Protein AF-0000000083251293 (afdb_homodimer)

Secondary structure (DSSP, 8-state):
--------HHHHHHHHHHHHHHHHHHHHHHHHHHHHHHHHHHS--S-HHHHHHHHHHHHHHHHHHHHHHHHHHHHHTEEEEEEEEETTEEEEEEEETTEEEEEEE-HHHHHHHHHHHHHHHHHTTS-------/--------HHHHHHHHHHHHHHHHHHHHHHHHHHHHHHHHHHS--S-HHHHHHHHHHHHHHHHHHHHHHHHHHHHTT-EEEEEEEETTEEEEEEEETTEEEEEEE-HHHHHHHHHHHHHHHHHTTS-------

Radius of gyration: 25.65 Å; Cα contacts (8 Å, |Δi|>4): 266; chains: 2; bounding box: 50×84×44 Å

Organism: NCBI:txid582686

Solvent-accessible surface area (backbone atoms only — not comparable to full-atom values): 14820 Å² total; per-residue (Å²): 134,80,73,67,77,63,67,52,74,67,55,46,50,50,53,49,48,52,51,50,51,49,45,54,48,38,54,53,39,47,51,52,47,57,52,30,43,53,48,54,56,68,43,96,44,92,57,38,68,54,53,40,52,53,49,48,50,52,44,51,53,45,49,50,53,41,51,53,50,51,53,52,26,60,75,69,54,40,42,80,75,46,80,44,81,55,95,72,19,41,34,39,30,32,36,44,92,88,39,81,48,75,54,72,44,36,54,69,55,50,52,55,51,40,48,53,52,50,49,47,63,55,43,76,10,45,79,78,78,64,76,76,120,134,80,74,67,78,63,67,52,75,68,54,48,50,51,54,49,48,52,50,50,50,50,45,54,48,39,54,51,39,48,51,50,46,56,51,31,42,53,48,53,56,67,42,94,42,90,55,38,69,55,54,39,51,53,50,49,50,52,43,50,53,44,50,51,52,40,50,52,49,51,51,52,26,59,76,68,54,41,43,81,75,45,80,44,81,54,96,73,20,43,33,39,32,32,36,44,93,89,40,80,47,73,53,70,44,36,55,69,54,51,50,54,51,39,48,53,53,51,48,47,64,56,43,78,9,45,77,76,77,65,77,75,120

pLDDT: mean 87.82, std 19.05, range [19.36, 98.62]

Nearest PDB structures (foldseek):
  6kgq-assembly1_A  TM=8.079E-01  e=7.107E+00  Homo sapiens
  7uzk-assembly1_H  TM=2.468E-01  e=6.179E-01  Rattus norvegicus
  6kgq-assembly1_A  TM=8.078E-01  e=6.658E+00  Homo sapiens
  7uzk-assembly1_H  TM=2.465E-01  e=5.893E-01  Rattus norvegicus

Sequence (266 aa):
MTRETGKGPAVQIGRELELVKRYVLLGVTVRILNHDIRVVGAAPAKLPRLYESMLRGLQDRTLLELAALRKDFREHGIRIVEELQGTGGMTARYISRGYEHSFTLGWGYVRAESERLLKCYATSHNVQSFVKIMTRETGKGPAVQIGRELELVKRYVLLGVTVRILNHDIRVVGAAPAKLPRLYESMLRGLQDRTLLELAALRKDFREHGIRIVEELQGTGGMTARYISRGYEHSFTLGWGYVRAESERLLKCYATSHNVQSFVKI

Structure (mmCIF, N/CA/C/O backbone):
data_AF-0000000083251293-model_v1
#
loop_
_entity.id
_entity.type
_entity.pdbx_description
1 polymer 'Uncharacterized protein'
#
loop_
_atom_site.group_PDB
_atom_site.id
_atom_site.type_symbol
_atom_site.label_atom_id
_atom_site.label_alt_id
_atom_site.label_comp_id
_atom_site.label_asym_id
_atom_site.label_entity_id
_atom_site.label_seq_id
_atom_site.pdbx_PDB_ins_code
_atom_site.Cartn_x
_atom_site.Cartn_y
_atom_site.Cartn_z
_atom_site.occupancy
_atom_site.B_iso_or_equiv
_atom_site.auth_seq_id
_atom_site.auth_comp_id
_atom_site.auth_asym_id
_atom_site.auth_atom_id
_atom_site.pdbx_PDB_model_num
ATOM 1 N N . MET A 1 1 ? 33.906 -40.125 -15.344 1 38.41 1 MET A N 1
ATOM 2 C CA . MET A 1 1 ? 32.438 -40 -15.258 1 38.41 1 MET A CA 1
ATOM 3 C C . MET A 1 1 ? 32.062 -38.875 -14.297 1 38.41 1 MET A C 1
ATOM 5 O O . MET A 1 1 ? 32.125 -39.062 -13.078 1 38.41 1 MET A O 1
ATOM 9 N N . THR A 1 2 ? 32.438 -37.719 -14.492 1 41.88 2 THR A N 1
ATOM 10 C CA . THR A 1 2 ? 32.281 -36.438 -13.781 1 41.88 2 THR A CA 1
ATOM 11 C C . THR A 1 2 ? 30.797 -36.188 -13.508 1 41.88 2 THR A C 1
ATOM 13 O O . THR A 1 2 ? 29.969 -36.219 -14.422 1 41.88 2 THR A O 1
ATOM 16 N N . ARG A 1 3 ? 30.297 -36.781 -12.438 1 44.97 3 ARG A N 1
ATOM 17 C CA . ARG A 1 3 ? 28.938 -36.594 -11.922 1 44.97 3 ARG A CA 1
ATOM 18 C C . ARG A 1 3 ? 28.531 -35.125 -11.961 1 44.97 3 ARG A C 1
ATOM 20 O O . ARG A 1 3 ? 29.125 -34.312 -11.25 1 44.97 3 ARG A O 1
ATOM 27 N N . GLU A 1 4 ? 28.391 -34.562 -13.094 1 49.41 4 GLU A N 1
ATOM 28 C CA . GLU A 1 4 ? 27.812 -33.219 -13.125 1 49.41 4 GLU A CA 1
ATOM 29 C C . GLU A 1 4 ? 26.797 -33.031 -12.008 1 49.41 4 GLU A C 1
ATOM 31 O O . GLU A 1 4 ? 26 -33.938 -11.719 1 49.41 4 GLU A O 1
ATOM 36 N N . THR A 1 5 ? 27.141 -32.625 -10.891 1 51.03 5 THR A N 1
ATOM 37 C CA . THR A 1 5 ? 26.375 -32.25 -9.711 1 51.03 5 THR A CA 1
ATOM 38 C C . THR A 1 5 ? 24.984 -31.75 -10.102 1 51.03 5 THR A C 1
ATOM 40 O O . THR A 1 5 ? 24.328 -31.047 -9.336 1 51.03 5 THR A O 1
ATOM 43 N N . GLY A 1 6 ? 24.672 -31.812 -11.391 1 47.94 6 GLY A N 1
ATOM 44 C CA . GLY A 1 6 ? 23.281 -31.484 -11.68 1 47.94 6 GLY A CA 1
ATOM 45 C C . GLY A 1 6 ? 22.297 -32.219 -10.805 1 47.94 6 GLY A C 1
ATOM 46 O O . GLY A 1 6 ? 22.594 -33.312 -10.312 1 47.94 6 GLY A O 1
ATOM 47 N N . LYS A 1 7 ? 21.562 -31.453 -10.039 1 58.59 7 LYS A N 1
ATOM 48 C CA . LYS A 1 7 ? 20.656 -32.094 -9.109 1 58.59 7 LYS A CA 1
ATOM 49 C C . LYS A 1 7 ? 19.969 -33.312 -9.758 1 58.59 7 LYS A C 1
ATOM 51 O O . LYS A 1 7 ? 19.6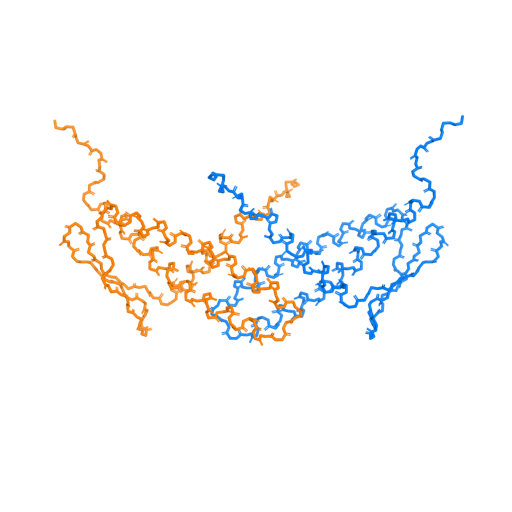25 -33.25 -10.938 1 58.59 7 LYS A O 1
ATOM 56 N N . GLY A 1 8 ? 20.141 -34.312 -9.352 1 58.09 8 GLY A N 1
ATOM 57 C CA . GLY A 1 8 ? 19.516 -35.562 -9.812 1 58.09 8 GLY A CA 1
ATOM 58 C C . GLY A 1 8 ? 18.078 -35.375 -10.242 1 58.09 8 GLY A C 1
ATOM 59 O O . GLY A 1 8 ? 17.469 -34.344 -9.953 1 58.09 8 GLY A O 1
ATOM 60 N N . PRO A 1 9 ? 17.562 -36.188 -11.156 1 62.88 9 PRO A N 1
ATOM 61 C CA . PRO A 1 9 ? 16.234 -36.094 -11.742 1 62.88 9 PRO A CA 1
ATOM 62 C C . PRO A 1 9 ? 15.148 -35.781 -10.711 1 62.88 9 PRO A C 1
ATOM 64 O O . PRO A 1 9 ? 14.227 -35.031 -10.984 1 62.88 9 PRO A O 1
ATOM 67 N N . ALA A 1 10 ? 15.203 -36.375 -9.508 1 68 10 ALA A N 1
ATOM 68 C CA . ALA A 1 10 ? 14.188 -36.188 -8.469 1 68 10 ALA A CA 1
ATOM 69 C C . ALA A 1 10 ? 14.219 -34.75 -7.926 1 68 10 ALA A C 1
ATOM 71 O O . ALA A 1 10 ? 13.172 -34.156 -7.656 1 68 10 ALA A O 1
ATOM 72 N N . VAL A 1 11 ? 15.344 -34.188 -7.684 1 67.19 11 VAL A N 1
ATOM 73 C CA . VAL A 1 11 ? 15.5 -32.844 -7.176 1 67.19 11 VAL A CA 1
ATOM 74 C C . VAL A 1 11 ? 15.031 -31.828 -8.227 1 67.19 11 VAL A C 1
ATOM 76 O O . VAL A 1 11 ? 14.375 -30.844 -7.902 1 67.19 11 VAL A O 1
ATOM 79 N N . GLN A 1 12 ? 15.32 -32.156 -9.375 1 70 12 GLN A N 1
ATOM 80 C CA . GLN A 1 12 ? 14.898 -31.297 -10.477 1 70 12 GLN A CA 1
ATOM 81 C C . GLN A 1 12 ? 13.375 -31.266 -10.594 1 70 12 GLN A C 1
ATOM 83 O O . GLN A 1 12 ? 12.789 -30.203 -10.805 1 70 12 GLN A O 1
ATOM 88 N N . ILE A 1 13 ? 12.758 -32.375 -10.32 1 71.06 13 ILE A N 1
ATOM 89 C CA . ILE A 1 13 ? 11.297 -32.469 -10.359 1 71.06 13 ILE A CA 1
ATOM 90 C C . ILE A 1 13 ? 10.695 -31.625 -9.234 1 71.06 13 ILE A C 1
ATOM 92 O O . ILE A 1 13 ? 9.711 -30.906 -9.445 1 71.06 13 ILE A O 1
ATOM 96 N N . GLY A 1 14 ? 11.445 -31.656 -8.094 1 82.06 14 GLY A N 1
ATOM 97 C CA . GLY A 1 14 ? 10.961 -30.891 -6.957 1 82.06 14 GLY A CA 1
ATOM 98 C C . GLY A 1 14 ? 11.031 -29.391 -7.172 1 82.06 14 GLY A C 1
ATOM 99 O O . GLY A 1 14 ? 10.086 -28.672 -6.848 1 82.06 14 GLY A O 1
ATOM 100 N N . ARG A 1 15 ? 12.164 -28.953 -7.75 1 87.19 15 ARG A N 1
ATOM 101 C CA . ARG A 1 15 ? 12.336 -27.531 -8.031 1 87.19 15 ARG A CA 1
ATOM 102 C C . ARG A 1 15 ? 11.328 -27.047 -9.062 1 87.19 15 ARG A C 1
ATOM 104 O O . ARG A 1 15 ? 10.75 -25.969 -8.922 1 87.19 15 ARG A O 1
ATOM 111 N N . GLU A 1 16 ? 11.102 -27.922 -10.039 1 92.06 16 GLU A N 1
ATOM 112 C CA . GLU A 1 16 ? 10.133 -27.578 -11.078 1 92.06 16 GLU A CA 1
ATOM 113 C C . GLU A 1 16 ? 8.727 -27.469 -10.5 1 92.06 16 GLU A C 1
ATOM 115 O O . GLU A 1 16 ? 7.984 -26.547 -10.844 1 92.06 16 GLU A O 1
ATOM 120 N N . LEU A 1 17 ? 8.445 -28.391 -9.625 1 94.12 17 LEU A N 1
ATOM 121 C CA . LEU A 1 17 ? 7.129 -28.375 -8.984 1 94.12 17 LEU A CA 1
ATOM 122 C C . LEU A 1 17 ? 6.938 -27.078 -8.203 1 94.12 17 LEU A C 1
ATOM 124 O O . LEU A 1 17 ? 5.871 -26.453 -8.273 1 94.12 17 LEU A O 1
ATOM 128 N N . GLU A 1 18 ? 7.977 -26.703 -7.512 1 95.88 18 GLU A N 1
ATOM 129 C CA . GLU A 1 18 ? 7.887 -25.469 -6.719 1 95.88 18 GLU A CA 1
ATOM 130 C C . GLU A 1 18 ? 7.707 -24.25 -7.613 1 95.88 18 GLU A C 1
ATOM 132 O O . GLU A 1 18 ? 6.953 -23.328 -7.277 1 95.88 18 GLU A O 1
ATOM 137 N N . LEU A 1 19 ? 8.352 -24.281 -8.711 1 96.5 19 LEU A N 1
ATOM 138 C CA . LEU A 1 19 ? 8.234 -23.156 -9.648 1 96.5 19 LEU A CA 1
ATOM 139 C C . LEU A 1 19 ? 6.848 -23.125 -10.273 1 96.5 19 LEU A C 1
ATOM 141 O O . LEU A 1 19 ? 6.281 -22.031 -10.453 1 96.5 19 LEU A O 1
ATOM 145 N N . VAL A 1 20 ? 6.332 -24.234 -10.586 1 97.31 20 VAL A N 1
ATOM 146 C CA . VAL A 1 20 ? 5 -24.297 -11.18 1 97.31 20 VAL A CA 1
ATOM 147 C C . VAL A 1 20 ? 3.953 -23.875 -10.156 1 97.31 20 VAL A C 1
ATOM 149 O O . VAL A 1 20 ? 3.018 -23.141 -10.484 1 97.31 20 VAL A O 1
ATOM 152 N N . LYS A 1 21 ? 4.125 -24.328 -8.922 1 97.44 21 LYS A N 1
ATOM 153 C CA . LYS A 1 21 ? 3.232 -23.891 -7.852 1 97.44 21 LYS A CA 1
ATOM 154 C C . LYS A 1 21 ? 3.246 -22.375 -7.707 1 97.44 21 LYS A C 1
ATOM 156 O O . LYS A 1 21 ? 2.193 -21.75 -7.562 1 97.44 21 LYS A O 1
ATOM 161 N N . ARG A 1 22 ? 4.398 -21.828 -7.801 1 97.88 22 ARG A N 1
ATOM 162 C CA . ARG A 1 22 ? 4.543 -20.375 -7.695 1 97.88 22 ARG A CA 1
ATOM 163 C C . ARG A 1 22 ? 3.838 -19.672 -8.852 1 97.88 22 ARG A C 1
ATOM 165 O O . ARG A 1 22 ? 3.148 -18.672 -8.648 1 97.88 22 ARG A O 1
ATOM 172 N N . TYR A 1 23 ? 3.98 -20.234 -9.984 1 98.31 23 TYR A N 1
ATOM 173 C CA . TYR A 1 23 ? 3.338 -19.672 -11.172 1 98.31 23 TYR A CA 1
ATOM 174 C C . TYR A 1 23 ? 1.82 -19.672 -11.01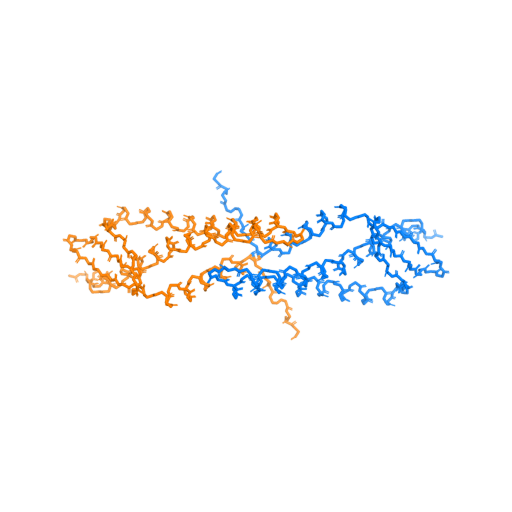6 1 98.31 23 TYR A C 1
ATOM 176 O O . TYR A 1 23 ? 1.164 -18.656 -11.258 1 98.31 23 TYR A O 1
ATOM 184 N N . VAL A 1 24 ? 1.294 -20.781 -10.633 1 98.19 24 VAL A N 1
ATOM 185 C CA . VAL A 1 24 ? -0.149 -20.922 -10.461 1 98.19 24 VAL A CA 1
ATOM 186 C C . VAL A 1 24 ? -0.635 -19.969 -9.367 1 98.19 24 VAL A C 1
ATOM 188 O O . VAL A 1 24 ? -1.663 -19.312 -9.523 1 98.19 24 VAL A O 1
ATOM 191 N N . LEU A 1 25 ? 0.127 -19.891 -8.32 1 98.56 25 LEU A N 1
ATOM 192 C CA . LEU A 1 25 ? -0.199 -18.984 -7.223 1 98.56 25 LEU A CA 1
ATOM 193 C C . LEU A 1 25 ? -0.245 -17.547 -7.699 1 98.56 25 LEU A C 1
ATOM 195 O O . LEU A 1 25 ? -1.174 -16.797 -7.363 1 98.56 25 LEU A O 1
ATOM 199 N N . LEU A 1 26 ? 0.679 -17.141 -8.453 1 98.56 26 LEU A N 1
ATOM 200 C CA . LEU A 1 26 ? 0.733 -15.781 -8.992 1 98.56 26 LEU A CA 1
ATOM 201 C C . LEU A 1 26 ? -0.488 -15.492 -9.859 1 98.56 26 LEU A C 1
ATOM 203 O O . LEU A 1 26 ? -1.08 -14.414 -9.766 1 98.56 26 LEU A O 1
ATOM 207 N N . GLY A 1 27 ? -0.839 -16.484 -10.656 1 98.19 27 GLY A N 1
ATOM 208 C CA . GLY A 1 27 ? -2.012 -16.312 -11.5 1 98.19 27 GLY A CA 1
ATOM 209 C C . GLY A 1 27 ? -3.291 -16.109 -10.703 1 98.19 27 GLY A C 1
ATOM 210 O O . GLY A 1 27 ? -4.07 -15.203 -11.008 1 98.19 27 GLY A O 1
ATOM 211 N N . VAL A 1 28 ? -3.451 -16.922 -9.719 1 98.19 28 VAL A N 1
ATOM 212 C CA . VAL A 1 28 ? -4.637 -16.781 -8.875 1 98.19 28 VAL A CA 1
ATOM 213 C C . VAL A 1 28 ? -4.586 -15.469 -8.109 1 98.19 28 VAL A C 1
ATOM 215 O O . VAL A 1 28 ? -5.617 -14.82 -7.898 1 98.19 28 VAL A O 1
ATOM 218 N N . THR A 1 29 ? -3.467 -15.039 -7.688 1 98.5 29 THR A N 1
ATOM 219 C CA . THR A 1 29 ? -3.275 -13.781 -6.973 1 98.5 29 THR A CA 1
ATOM 220 C C . THR A 1 29 ? -3.678 -12.594 -7.844 1 98.5 29 THR A C 1
ATOM 222 O O . THR A 1 29 ? -4.297 -11.641 -7.363 1 98.5 29 THR A O 1
ATOM 225 N N . VAL A 1 30 ? -3.352 -12.656 -9.109 1 98.31 30 VAL A N 1
ATOM 226 C CA . VAL A 1 30 ? -3.773 -11.617 -10.039 1 98.31 30 VAL A CA 1
ATOM 227 C C . VAL A 1 30 ? -5.297 -11.531 -10.07 1 98.31 30 VAL A C 1
ATOM 229 O O . VAL A 1 30 ? -5.871 -10.438 -10.055 1 98.31 30 VAL A O 1
ATOM 232 N N . ARG A 1 31 ? -5.891 -12.68 -10.039 1 97.69 31 ARG A N 1
ATOM 233 C CA . ARG A 1 31 ? -7.352 -12.711 -10.039 1 97.69 31 ARG A CA 1
ATOM 234 C C . ARG A 1 31 ? -7.918 -12.141 -8.742 1 97.69 31 ARG A C 1
ATOM 236 O O . ARG A 1 31 ? -8.914 -11.414 -8.766 1 97.69 31 ARG A O 1
ATOM 243 N N . ILE A 1 32 ? -7.312 -12.461 -7.684 1 98.19 32 ILE A N 1
ATOM 244 C CA . ILE A 1 32 ? -7.707 -11.93 -6.387 1 98.19 32 ILE A CA 1
ATOM 245 C C . ILE A 1 32 ? -7.598 -10.406 -6.402 1 98.19 32 ILE A C 1
ATOM 247 O O . ILE A 1 32 ? -8.531 -9.711 -6 1 98.19 32 ILE A O 1
ATOM 251 N N . LEU A 1 33 ? -6.531 -9.883 -6.902 1 98.44 33 LEU A N 1
ATOM 252 C CA . LEU A 1 33 ? -6.293 -8.445 -6.961 1 98.44 33 LEU A CA 1
ATOM 253 C C . LEU A 1 33 ? -7.297 -7.766 -7.883 1 98.44 33 LEU A C 1
ATOM 255 O O . LEU A 1 33 ? -7.801 -6.68 -7.574 1 98.44 33 LEU A O 1
ATOM 259 N N . ASN A 1 34 ? -7.602 -8.422 -8.984 1 98 34 ASN A N 1
ATOM 260 C CA . ASN A 1 34 ? -8.609 -7.887 -9.898 1 98 34 ASN A CA 1
ATOM 261 C C . ASN A 1 34 ? -9.961 -7.73 -9.203 1 98 34 ASN A C 1
ATOM 263 O O . ASN A 1 34 ? -10.617 -6.699 -9.344 1 98 34 ASN A O 1
ATOM 267 N N . HIS A 1 35 ? -10.281 -8.719 -8.5 1 97.94 35 HIS A N 1
ATOM 268 C CA . HIS A 1 35 ? -11.523 -8.672 -7.73 1 97.94 35 HIS A CA 1
ATOM 269 C C . HIS A 1 35 ? -11.469 -7.574 -6.676 1 97.94 35 HIS A C 1
ATOM 271 O O . HIS A 1 35 ? -12.391 -6.758 -6.574 1 97.94 35 HIS A O 1
ATOM 277 N N . ASP A 1 36 ? -10.461 -7.516 -5.883 1 97.81 36 ASP A N 1
ATOM 278 C CA . ASP A 1 36 ? -10.359 -6.621 -4.734 1 97.81 36 ASP A CA 1
ATOM 279 C C . ASP A 1 36 ? -10.227 -5.168 -5.18 1 97.81 36 ASP A C 1
ATOM 281 O O . ASP A 1 36 ? -10.703 -4.258 -4.5 1 97.81 36 ASP A O 1
ATOM 285 N N . ILE A 1 37 ? -9.578 -4.895 -6.32 1 97.62 37 ILE A N 1
ATOM 286 C CA . ILE A 1 37 ? -9.477 -3.551 -6.875 1 97.62 37 ILE A CA 1
ATOM 287 C C . ILE A 1 37 ? -10.875 -2.994 -7.141 1 97.62 37 ILE A C 1
ATOM 289 O O . ILE A 1 37 ? -11.156 -1.84 -6.812 1 97.62 37 ILE A O 1
ATOM 293 N N . ARG A 1 38 ? -11.727 -3.83 -7.641 1 96.94 38 ARG A N 1
ATOM 294 C CA . ARG A 1 38 ? -13.102 -3.418 -7.898 1 96.94 38 ARG A CA 1
ATOM 295 C C . ARG A 1 38 ? -13.852 -3.148 -6.594 1 96.94 38 ARG A C 1
ATOM 297 O O . ARG A 1 38 ? -14.539 -2.137 -6.469 1 96.94 38 ARG A O 1
ATOM 304 N N . VAL A 1 39 ? -13.68 -4.02 -5.68 1 96.75 39 VAL A N 1
ATOM 305 C CA . VAL A 1 39 ? -14.375 -3.945 -4.402 1 96.75 39 VAL A CA 1
ATOM 306 C C . VAL A 1 39 ? -13.93 -2.695 -3.643 1 96.75 39 VAL A C 1
ATOM 308 O O . VAL A 1 39 ? -14.766 -1.938 -3.143 1 96.75 39 VAL A O 1
ATOM 311 N N . VAL A 1 40 ? -12.633 -2.455 -3.562 1 94.31 40 VAL A N 1
ATOM 312 C CA . VAL A 1 40 ? -12.078 -1.303 -2.855 1 94.31 40 VAL A CA 1
ATOM 313 C C . VAL A 1 40 ? -12.461 -0.017 -3.586 1 94.31 40 VAL A C 1
ATOM 315 O O . VAL A 1 40 ? -12.766 0.997 -2.953 1 94.31 40 VAL A O 1
ATOM 318 N N . GLY A 1 41 ? -12.398 -0.099 -4.914 1 93.38 41 GLY A N 1
ATOM 319 C CA . GLY A 1 41 ? -12.789 1.042 -5.727 1 93.38 41 GLY A CA 1
ATOM 320 C C . GLY A 1 41 ? -14.242 1.442 -5.539 1 93.38 41 GLY A C 1
ATOM 321 O O . GLY A 1 41 ? -14.602 2.6 -5.758 1 93.38 41 GLY A O 1
ATOM 322 N N . ALA A 1 42 ? -15.031 0.521 -5.105 1 94.31 42 ALA A N 1
ATOM 323 C CA . ALA A 1 42 ? -16.469 0.753 -4.953 1 94.31 42 ALA A CA 1
ATOM 324 C C . ALA A 1 42 ? -16.812 1.158 -3.521 1 94.31 42 ALA A C 1
ATOM 326 O O . ALA A 1 42 ? -17.938 1.553 -3.234 1 94.31 42 ALA A O 1
ATOM 327 N N . ALA A 1 43 ? -15.906 0.994 -2.602 1 93.38 43 ALA A N 1
ATOM 328 C CA . ALA A 1 43 ? -16.125 1.342 -1.201 1 93.38 43 ALA A CA 1
ATOM 329 C C . ALA A 1 43 ? -16.156 2.855 -1.01 1 93.38 43 ALA A C 1
ATOM 331 O O . ALA A 1 43 ? -15.531 3.598 -1.768 1 93.38 43 ALA A O 1
ATOM 332 N N . PRO A 1 44 ? -16.984 3.357 -0.075 1 96.5 44 PRO A N 1
ATOM 333 C CA . PRO A 1 44 ? -17.062 4.797 0.185 1 96.5 44 PRO A CA 1
ATOM 334 C C . PRO A 1 44 ? -15.844 5.32 0.947 1 96.5 44 PRO A C 1
ATOM 336 O O . PRO A 1 44 ? -15.992 5.949 1.998 1 96.5 44 PRO A O 1
ATOM 339 N N . ALA A 1 45 ? -14.641 5.102 0.409 1 96.81 45 ALA A N 1
ATOM 340 C CA . ALA A 1 45 ? -13.391 5.574 0.997 1 96.81 45 ALA A CA 1
ATOM 341 C C . ALA A 1 45 ? -13.133 7.035 0.637 1 96.81 45 ALA A C 1
ATOM 343 O O . ALA A 1 45 ? -13.617 7.523 -0.388 1 96.81 45 ALA A O 1
ATOM 344 N N . LYS A 1 46 ? -12.375 7.723 1.429 1 96.62 46 LYS A N 1
ATOM 345 C CA . LYS A 1 46 ? -12.062 9.133 1.21 1 96.62 46 LYS A CA 1
ATOM 346 C C . LYS A 1 46 ? -10.969 9.297 0.16 1 96.62 46 LYS A C 1
ATOM 348 O O . LYS A 1 46 ? -10.914 10.312 -0.535 1 96.62 46 LYS A O 1
ATOM 353 N N . LEU A 1 47 ? -10.156 8.281 0.078 1 96.88 47 LEU A N 1
ATOM 354 C CA . LEU A 1 47 ? -9.07 8.352 -0.895 1 96.88 47 LEU A CA 1
ATOM 355 C C . LEU A 1 47 ? -9.07 7.117 -1.795 1 96.88 47 LEU A C 1
ATOM 357 O O . LEU A 1 47 ? -8.086 6.375 -1.839 1 96.88 47 LEU A O 1
ATOM 361 N N . PRO A 1 48 ? -10.062 6.918 -2.615 1 95.5 48 PRO A N 1
ATOM 362 C CA . PRO A 1 48 ? -10.172 5.707 -3.432 1 95.5 48 PRO A CA 1
ATOM 363 C C . PRO A 1 48 ? -9.062 5.594 -4.477 1 95.5 48 PRO A C 1
ATOM 365 O O . PRO A 1 48 ? -8.586 4.488 -4.758 1 95.5 48 PRO A O 1
ATOM 368 N N . ARG A 1 49 ? -8.695 6.73 -5.043 1 94.44 49 ARG A N 1
ATOM 369 C CA . ARG A 1 49 ? -7.66 6.703 -6.07 1 94.44 49 ARG A CA 1
ATOM 370 C C . ARG A 1 49 ? -6.332 6.215 -5.5 1 94.44 49 ARG A C 1
ATOM 372 O O . ARG A 1 49 ? -5.574 5.523 -6.184 1 94.44 49 ARG A O 1
ATOM 379 N N . LEU A 1 50 ? -6.027 6.562 -4.324 1 96.19 50 LEU A N 1
ATOM 380 C CA . LEU A 1 50 ? -4.805 6.109 -3.672 1 96.19 50 LEU A CA 1
ATOM 381 C C . LEU A 1 50 ? -4.789 4.59 -3.537 1 96.19 50 LEU A C 1
ATOM 383 O O . LEU A 1 50 ? -3.828 3.938 -3.949 1 96.19 50 LEU A O 1
ATOM 387 N N . TYR A 1 51 ? -5.875 4.07 -3.051 1 95.88 51 TYR A N 1
ATOM 388 C CA . TYR A 1 51 ? -5.941 2.637 -2.775 1 95.88 51 TYR A CA 1
ATOM 389 C C . TYR A 1 51 ? -5.922 1.833 -4.07 1 95.88 51 TYR A C 1
ATOM 391 O O . TYR A 1 51 ? -5.25 0.802 -4.156 1 95.88 51 TYR A O 1
ATOM 399 N N . GLU A 1 52 ? -6.648 2.342 -4.977 1 95.56 52 GLU A N 1
ATOM 400 C CA . GLU A 1 52 ? -6.613 1.687 -6.281 1 95.56 52 GLU A CA 1
ATOM 401 C C . GLU A 1 52 ? -5.195 1.662 -6.848 1 95.56 52 GLU A C 1
ATOM 403 O O . GLU A 1 52 ? -4.738 0.631 -7.344 1 95.56 52 GLU A O 1
ATOM 408 N N . SER A 1 53 ? -4.57 2.785 -6.812 1 94.44 53 SER A N 1
ATOM 409 C CA . SER A 1 53 ? -3.211 2.891 -7.332 1 94.44 53 SER A CA 1
ATOM 410 C C . SER A 1 53 ? -2.27 1.928 -6.617 1 94.44 53 SER A C 1
ATOM 412 O O . SER A 1 53 ? -1.438 1.275 -7.254 1 94.44 53 SER A O 1
ATOM 414 N N . MET A 1 54 ? -2.398 1.812 -5.32 1 94.38 54 MET A N 1
ATOM 415 C CA . MET A 1 54 ? -1.565 0.903 -4.539 1 94.38 54 MET A CA 1
ATOM 416 C C . MET A 1 54 ? -1.799 -0.545 -4.957 1 94.38 54 MET A C 1
ATOM 418 O O . MET A 1 54 ? -0.845 -1.3 -5.152 1 94.38 54 MET A O 1
ATOM 422 N N . LEU A 1 55 ? -3.014 -0.939 -5.121 1 96.69 55 LEU A N 1
ATOM 423 C CA . LEU A 1 55 ? -3.352 -2.307 -5.504 1 96.69 55 LEU A CA 1
ATOM 424 C C . LEU A 1 55 ? -2.914 -2.596 -6.934 1 96.69 55 LEU A C 1
ATOM 426 O O . LEU A 1 55 ? -2.473 -3.707 -7.238 1 96.69 55 LEU A O 1
ATOM 430 N N . ARG A 1 56 ? -3.004 -1.576 -7.781 1 96.44 56 ARG A N 1
ATOM 431 C CA . ARG A 1 56 ? -2.527 -1.733 -9.156 1 96.44 56 ARG A CA 1
ATOM 432 C C . ARG A 1 56 ? -1.013 -1.914 -9.188 1 96.44 56 ARG A C 1
ATOM 434 O O . ARG A 1 56 ? -0.491 -2.66 -10.023 1 96.44 56 ARG A O 1
ATOM 441 N N . GLY A 1 57 ? -0.367 -1.254 -8.289 1 95 57 GLY A N 1
ATOM 442 C CA . GLY A 1 57 ? 1.062 -1.486 -8.156 1 95 57 GLY A CA 1
ATOM 443 C C . GLY A 1 57 ? 1.402 -2.918 -7.793 1 95 57 GLY A C 1
ATOM 444 O O . GLY A 1 57 ? 2.307 -3.518 -8.383 1 95 57 GLY A O 1
ATOM 445 N N . LEU A 1 58 ? 0.701 -3.439 -6.867 1 96.94 58 LEU A N 1
ATOM 446 C CA . LEU A 1 58 ? 0.879 -4.836 -6.48 1 96.94 58 LEU A CA 1
ATOM 447 C C . LEU A 1 58 ? 0.562 -5.77 -7.641 1 96.94 58 LEU A C 1
ATOM 449 O O . LEU A 1 58 ? 1.266 -6.758 -7.859 1 96.94 58 LEU A O 1
ATOM 453 N N . GLN A 1 59 ? -0.475 -5.406 -8.305 1 97.94 59 GLN A N 1
ATOM 454 C CA . GLN A 1 59 ? -0.875 -6.195 -9.469 1 97.94 59 GLN A CA 1
ATOM 455 C C . GLN A 1 59 ? 0.222 -6.211 -10.531 1 97.94 59 GLN A C 1
ATOM 457 O O . GLN A 1 59 ? 0.55 -7.266 -11.078 1 97.94 59 GLN A O 1
ATOM 462 N N . ASP A 1 60 ? 0.778 -5.027 -10.797 1 97.25 60 ASP A N 1
ATOM 463 C CA . ASP A 1 60 ? 1.849 -4.91 -11.781 1 97.25 60 ASP A CA 1
ATOM 464 C C . ASP A 1 60 ? 3.043 -5.781 -11.398 1 97.25 60 ASP A C 1
ATOM 466 O O . ASP A 1 60 ? 3.59 -6.492 -12.242 1 97.25 60 ASP A O 1
ATOM 470 N N . ARG A 1 61 ? 3.41 -5.73 -10.18 1 96.5 61 ARG A N 1
ATOM 471 C CA . ARG A 1 61 ? 4.535 -6.539 -9.719 1 96.5 61 ARG A CA 1
ATOM 472 C C . ARG A 1 61 ? 4.234 -8.023 -9.852 1 96.5 61 ARG A C 1
ATOM 474 O O . ARG A 1 61 ? 5.094 -8.805 -10.266 1 96.5 61 ARG A O 1
ATOM 481 N N . THR A 1 62 ? 3.094 -8.383 -9.5 1 98.31 62 THR A N 1
ATOM 482 C CA . THR A 1 62 ? 2.676 -9.781 -9.602 1 98.31 62 THR A CA 1
ATOM 483 C C . THR A 1 62 ? 2.723 -10.25 -11.055 1 98.31 62 THR A C 1
ATOM 485 O O . THR A 1 62 ? 3.223 -11.336 -11.344 1 98.31 62 THR A O 1
ATOM 488 N N . LEU A 1 63 ? 2.275 -9.375 -11.945 1 98.44 63 LEU A N 1
ATOM 489 C CA . LEU A 1 63 ? 2.236 -9.695 -13.367 1 98.44 63 LEU A CA 1
ATOM 490 C C . LEU A 1 63 ? 3.646 -9.812 -13.938 1 98.44 63 LEU A C 1
ATOM 492 O O . LEU A 1 63 ? 3.906 -10.664 -14.797 1 98.44 63 LEU A O 1
ATOM 496 N N . LEU A 1 64 ? 4.504 -8.969 -13.461 1 97.94 64 LEU A N 1
ATOM 497 C CA . LEU A 1 64 ? 5.891 -9.016 -13.914 1 97.94 64 LEU A CA 1
ATOM 498 C C . LEU A 1 64 ? 6.539 -10.344 -13.523 1 97.94 64 LEU A C 1
ATOM 500 O O . LEU A 1 64 ? 7.215 -10.969 -14.344 1 97.94 64 LEU A O 1
ATOM 504 N N . GLU A 1 65 ? 6.316 -10.727 -12.312 1 97.75 65 GLU A N 1
ATOM 505 C CA . GLU A 1 65 ? 6.879 -12 -11.867 1 97.75 65 GLU A CA 1
ATOM 506 C C . GLU A 1 65 ? 6.258 -13.172 -12.625 1 97.75 65 GLU A C 1
ATOM 508 O O . GLU A 1 65 ? 6.953 -14.125 -12.969 1 97.75 65 GLU A O 1
ATOM 513 N N . LEU A 1 66 ? 4.988 -13.094 -12.867 1 97.94 66 LEU A N 1
ATOM 514 C CA . LEU A 1 66 ? 4.289 -14.117 -13.633 1 97.94 66 LEU A CA 1
ATOM 515 C C . LEU A 1 66 ? 4.871 -14.234 -15.039 1 97.94 66 LEU A C 1
ATOM 517 O O . LEU A 1 66 ? 5.129 -15.344 -15.516 1 97.94 66 LEU A O 1
ATOM 521 N N . ALA A 1 67 ? 5.152 -13.133 -15.648 1 98 67 ALA A N 1
ATOM 522 C CA . ALA A 1 67 ? 5.715 -13.094 -17 1 98 67 ALA A CA 1
ATOM 523 C C . ALA A 1 67 ? 7.117 -13.695 -17.031 1 98 67 ALA A C 1
ATOM 525 O O . ALA A 1 67 ? 7.469 -14.438 -17.953 1 98 67 ALA A O 1
ATOM 526 N N . ALA A 1 68 ? 7.867 -13.359 -16 1 98.06 68 ALA A N 1
ATOM 527 C CA . ALA A 1 68 ? 9.227 -13.883 -15.914 1 98.06 68 ALA A CA 1
ATOM 528 C C . ALA A 1 68 ? 9.219 -15.406 -15.781 1 98.06 68 ALA A C 1
ATOM 530 O O . ALA A 1 68 ? 10.016 -16.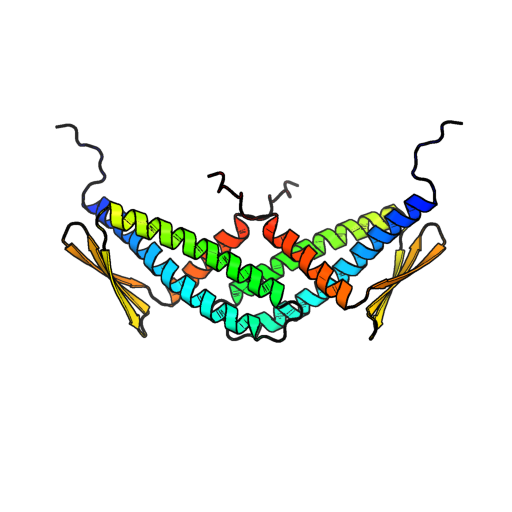094 -16.438 1 98.06 68 ALA A O 1
ATOM 531 N N . LEU A 1 69 ? 8.32 -15.898 -15 1 97.88 69 LEU A N 1
ATOM 532 C CA . LEU A 1 69 ? 8.219 -17.344 -14.812 1 97.88 69 LEU A CA 1
ATOM 533 C C . LEU A 1 69 ? 7.719 -18.031 -16.078 1 97.88 69 LEU A C 1
ATOM 535 O O . LEU A 1 69 ? 8.188 -19.109 -16.438 1 97.88 69 LEU A O 1
ATOM 539 N N . ARG A 1 70 ? 6.824 -17.406 -16.766 1 97 70 ARG A N 1
ATOM 540 C CA . ARG A 1 70 ? 6.328 -17.938 -18.031 1 97 70 ARG A CA 1
ATOM 541 C C . ARG A 1 70 ? 7.449 -18.047 -19.062 1 97 70 ARG A C 1
ATOM 543 O O . ARG A 1 70 ? 7.551 -19.062 -19.766 1 97 70 ARG A O 1
ATOM 550 N N . LYS A 1 71 ? 8.227 -17.047 -19.125 1 97.69 71 LYS A N 1
ATOM 551 C CA . LYS A 1 71 ? 9.375 -17.062 -20.016 1 97.69 71 LYS A CA 1
ATOM 552 C C . LYS A 1 71 ? 10.328 -18.203 -19.656 1 97.69 71 LYS A C 1
ATOM 554 O O . LYS A 1 71 ? 10.797 -18.938 -20.547 1 97.69 71 LYS A O 1
ATOM 559 N N . ASP A 1 72 ? 10.594 -18.297 -18.391 1 96.94 72 ASP A N 1
ATOM 560 C CA . ASP A 1 72 ? 11.461 -19.359 -17.891 1 96.94 72 ASP A CA 1
ATOM 561 C C . ASP A 1 72 ? 10.914 -20.734 -18.266 1 96.94 72 ASP A C 1
ATOM 563 O O . ASP A 1 72 ? 11.664 -21.609 -18.688 1 96.94 72 ASP A O 1
ATOM 567 N N . PHE A 1 73 ? 9.641 -20.922 -18.109 1 97.19 73 PHE A N 1
ATOM 568 C CA . PHE A 1 73 ? 8.992 -22.188 -18.438 1 97.19 73 PHE A CA 1
ATOM 569 C C . PHE A 1 73 ? 9.148 -22.5 -19.922 1 97.19 73 PHE A C 1
ATOM 571 O O . PHE A 1 73 ? 9.477 -23.641 -20.297 1 97.19 73 PHE A O 1
ATOM 578 N N . ARG A 1 74 ? 8.953 -21.547 -20.766 1 95.94 74 ARG A N 1
ATOM 579 C CA . ARG A 1 74 ? 9.117 -21.734 -22.203 1 95.94 74 ARG A CA 1
ATOM 580 C C . ARG A 1 74 ? 10.539 -22.172 -22.531 1 95.94 74 ARG A C 1
ATOM 582 O O . ARG A 1 74 ? 10.734 -23.078 -23.344 1 95.94 74 ARG A O 1
ATOM 589 N N . GLU A 1 75 ? 11.477 -21.609 -21.875 1 95.81 75 GLU A N 1
ATOM 590 C CA . GLU A 1 75 ? 12.883 -21.875 -22.141 1 95.81 75 GLU A CA 1
ATOM 591 C C . GLU A 1 75 ? 13.289 -23.266 -21.656 1 95.81 75 GLU A C 1
ATOM 593 O O . GLU A 1 75 ? 14.219 -23.875 -22.203 1 95.81 75 GLU A O 1
ATOM 598 N N . HIS A 1 76 ? 12.57 -23.797 -20.766 1 94.06 76 HIS A N 1
ATOM 599 C CA . HIS A 1 76 ? 12.961 -25.062 -20.172 1 94.06 76 HIS A CA 1
ATOM 600 C C . HIS A 1 76 ? 11.969 -26.172 -20.516 1 94.06 76 HIS A C 1
ATOM 602 O O . HIS A 1 76 ? 12.016 -27.266 -19.953 1 94.06 76 HIS A O 1
ATOM 608 N N . GLY A 1 77 ? 10.984 -25.797 -21.391 1 94.19 77 GLY A N 1
ATOM 609 C CA . GLY A 1 77 ? 10.07 -26.797 -21.906 1 94.19 77 GLY A CA 1
ATOM 610 C C . GLY A 1 77 ? 9 -27.203 -20.906 1 94.19 77 GLY A C 1
ATOM 611 O O . GLY A 1 77 ? 8.586 -28.375 -20.875 1 94.19 77 GLY A O 1
ATOM 612 N N . ILE A 1 78 ? 8.664 -26.375 -20.031 1 96.81 78 ILE A N 1
ATOM 613 C CA . ILE A 1 78 ? 7.555 -26.594 -19.109 1 96.81 78 ILE A CA 1
ATOM 614 C C . ILE A 1 78 ? 6.285 -25.938 -19.656 1 96.81 78 ILE A C 1
ATOM 616 O O . ILE A 1 78 ? 6.305 -24.766 -20.047 1 96.81 78 ILE A O 1
ATOM 620 N N . ARG A 1 79 ? 5.211 -26.734 -19.703 1 96.44 79 ARG A N 1
ATOM 621 C CA . ARG A 1 79 ? 3.959 -26.219 -20.25 1 96.44 79 ARG A CA 1
ATOM 622 C C . ARG A 1 79 ? 2.799 -26.469 -19.297 1 96.44 79 ARG A C 1
ATOM 624 O O . ARG A 1 79 ? 2.557 -27.609 -18.906 1 96.44 79 ARG A O 1
ATOM 631 N N . ILE A 1 80 ? 2.08 -25.328 -19 1 96.75 80 ILE A N 1
ATOM 632 C CA . ILE A 1 80 ? 0.852 -25.484 -18.219 1 96.75 80 ILE A CA 1
ATOM 633 C C . ILE A 1 80 ? -0.303 -25.844 -19.156 1 96.75 80 ILE A C 1
ATOM 635 O O . ILE A 1 80 ? -0.612 -25.109 -20.094 1 96.75 80 ILE A O 1
ATOM 639 N N . VAL A 1 81 ? -0.918 -26.922 -18.859 1 96.31 81 VAL A N 1
ATOM 640 C CA . VAL A 1 81 ? -1.932 -27.453 -19.766 1 96.31 81 VAL A CA 1
ATOM 641 C C . VAL A 1 81 ? -3.318 -27 -19.312 1 96.31 81 VAL A C 1
ATOM 643 O O . VAL A 1 81 ? -4.18 -26.688 -20.141 1 96.31 81 VAL A O 1
ATOM 646 N N . GLU A 1 82 ? -3.494 -27.078 -18.016 1 96.31 82 GLU A N 1
ATOM 647 C CA . GLU A 1 82 ? -4.82 -26.766 -17.484 1 96.31 82 GLU A CA 1
ATOM 648 C C . GLU A 1 82 ? -4.73 -26.172 -16.078 1 96.31 82 GLU A C 1
ATOM 650 O O . GLU A 1 82 ? -3.871 -26.562 -15.289 1 96.31 82 GLU A O 1
ATOM 655 N N . GLU A 1 83 ? -5.598 -25.203 -15.844 1 96.38 83 GLU A N 1
ATOM 656 C CA . GLU A 1 83 ? -5.863 -24.656 -14.516 1 96.38 83 GLU A CA 1
ATOM 657 C C . GLU A 1 83 ? -7.359 -24.609 -14.227 1 96.38 83 GLU A C 1
ATOM 659 O O . GLU A 1 83 ? -8.102 -23.891 -14.906 1 96.38 83 GLU A O 1
ATOM 664 N N . LEU A 1 84 ? -7.699 -25.375 -13.219 1 95.88 84 LEU A N 1
ATOM 665 C CA . LEU A 1 84 ? -9.125 -25.469 -12.93 1 95.88 84 LEU A CA 1
ATOM 666 C C . LEU A 1 84 ? -9.422 -25.047 -11.492 1 95.88 84 LEU A C 1
ATOM 668 O O . LEU A 1 84 ? -8.734 -25.484 -10.562 1 95.88 84 LEU A O 1
ATOM 672 N N . GLN A 1 85 ? -10.414 -24.25 -11.391 1 94.81 85 GLN A N 1
ATOM 673 C CA . GLN A 1 85 ? -10.891 -23.844 -10.07 1 94.81 85 GLN A CA 1
ATOM 674 C C . GLN A 1 85 ? -12.055 -24.719 -9.617 1 94.81 85 GLN A C 1
ATOM 676 O O . GLN A 1 85 ? -13.008 -24.938 -10.375 1 94.81 85 GLN A O 1
ATOM 681 N N . GLY A 1 86 ? -11.914 -25.266 -8.445 1 93.12 86 GLY A N 1
ATOM 682 C CA . GLY A 1 86 ? -12.992 -26.031 -7.852 1 93.12 86 GLY A CA 1
ATOM 683 C C . GLY A 1 86 ? -13.211 -25.719 -6.387 1 93.12 86 GLY A C 1
ATOM 684 O O . GLY A 1 86 ? -12.602 -24.797 -5.848 1 93.12 86 GLY A O 1
ATOM 685 N N . THR A 1 87 ? -14.117 -26.438 -5.734 1 92.19 87 THR A N 1
ATOM 686 C CA . THR A 1 87 ? -14.461 -26.219 -4.336 1 92.19 87 THR A CA 1
ATOM 687 C C . THR A 1 87 ? -13.258 -26.484 -3.436 1 92.19 87 THR A C 1
ATOM 689 O O . THR A 1 87 ? -13.07 -25.812 -2.424 1 92.19 87 THR A O 1
ATOM 692 N N . GLY A 1 88 ? -12.438 -27.422 -3.938 1 93.38 88 GLY A N 1
ATOM 693 C CA . GLY A 1 88 ? -11.312 -27.828 -3.111 1 93.38 88 GLY A CA 1
ATOM 694 C C . GLY A 1 88 ? -10.078 -26.969 -3.322 1 93.38 88 GLY A C 1
ATOM 695 O O . GLY A 1 88 ? -9.109 -27.078 -2.57 1 93.38 88 GLY A O 1
ATOM 696 N N . GLY A 1 89 ? -10.125 -26.188 -4.398 1 97.06 89 GLY A N 1
ATOM 697 C CA . GLY A 1 89 ? -8.953 -25.359 -4.668 1 97.06 89 GLY A CA 1
ATOM 698 C C . GLY A 1 89 ? -8.648 -25.234 -6.148 1 97.06 89 GLY A C 1
ATOM 699 O O . GLY A 1 89 ? -9.539 -25.391 -6.988 1 97.06 89 GLY A O 1
ATOM 700 N N . MET A 1 90 ? -7.445 -24.766 -6.375 1 97.31 90 MET A N 1
ATOM 701 C CA . MET A 1 90 ? -6.941 -24.609 -7.734 1 97.31 90 MET A CA 1
ATOM 702 C C . MET A 1 90 ? -6.137 -25.828 -8.156 1 97.31 90 MET A C 1
ATOM 704 O O . MET A 1 90 ? -5.137 -26.172 -7.523 1 97.31 90 MET A O 1
ATOM 708 N N . THR A 1 91 ? -6.559 -26.469 -9.172 1 97.44 91 THR A N 1
ATOM 709 C CA . THR A 1 91 ? -5.859 -27.625 -9.711 1 97.44 91 THR A CA 1
ATOM 710 C C . THR A 1 91 ? -5.152 -27.281 -11.016 1 97.44 91 THR A C 1
ATOM 712 O O . THR A 1 91 ? -5.734 -26.625 -11.891 1 97.44 91 THR A O 1
ATOM 715 N N . ALA A 1 92 ? -3.887 -27.781 -11.094 1 97.75 92 ALA A N 1
ATOM 716 C CA . ALA A 1 92 ? -3.119 -27.5 -12.305 1 97.75 92 ALA A CA 1
ATOM 717 C C . ALA A 1 92 ? -2.525 -28.781 -12.883 1 97.75 92 ALA A C 1
ATOM 719 O O . ALA A 1 92 ? -2.113 -29.672 -12.141 1 97.75 92 ALA A O 1
ATOM 720 N N . ARG A 1 93 ? -2.533 -28.859 -14.141 1 97.75 93 ARG A N 1
ATOM 721 C CA . ARG A 1 93 ? -1.836 -29.891 -14.906 1 97.75 93 ARG A CA 1
ATOM 722 C C . ARG A 1 93 ? -0.755 -29.281 -15.789 1 97.75 93 ARG A C 1
ATOM 724 O O . ARG A 1 93 ? -0.977 -28.25 -16.422 1 97.75 93 ARG A O 1
ATOM 731 N N . TYR A 1 94 ? 0.346 -29.953 -15.797 1 97.38 94 TYR A N 1
ATOM 732 C CA . TYR A 1 94 ? 1.432 -29.406 -16.609 1 97.38 94 TYR A CA 1
ATOM 733 C C . TYR A 1 94 ? 2.301 -30.531 -17.172 1 97.38 94 TYR A C 1
ATOM 735 O O . TYR A 1 94 ? 2.25 -31.656 -16.688 1 97.38 94 TYR A O 1
ATOM 743 N N . ILE A 1 95 ? 3.029 -30.188 -18.219 1 96.75 95 ILE A N 1
ATOM 744 C CA . ILE A 1 95 ? 3.936 -31.125 -18.875 1 96.75 95 ILE A CA 1
ATOM 745 C C . ILE A 1 95 ? 5.379 -30.641 -18.719 1 96.75 95 ILE A C 1
ATOM 747 O O . ILE A 1 95 ? 5.68 -29.469 -18.938 1 96.75 95 ILE A O 1
ATOM 751 N N . SER A 1 96 ? 6.23 -31.562 -18.266 1 94.56 96 SER A N 1
ATOM 752 C CA . SER A 1 96 ? 7.664 -31.312 -18.172 1 94.56 96 SER A CA 1
ATOM 753 C C . SER A 1 96 ? 8.469 -32.562 -18.5 1 94.56 96 SER A C 1
ATOM 755 O O . SER A 1 96 ? 8.148 -33.656 -18.047 1 94.56 96 SER A O 1
ATOM 757 N N . ARG A 1 97 ? 9.453 -32.406 -19.312 1 92.19 97 ARG A N 1
ATOM 758 C CA . ARG A 1 97 ? 10.344 -33.5 -19.703 1 92.19 97 ARG A CA 1
ATOM 759 C C . ARG A 1 97 ? 9.547 -34.656 -20.281 1 92.19 97 ARG A C 1
ATOM 761 O O . ARG A 1 97 ? 9.906 -35.844 -20.062 1 92.19 97 ARG A O 1
ATOM 768 N N . GLY A 1 98 ? 8.383 -34.312 -20.844 1 91.06 98 GLY A N 1
ATOM 769 C CA . GLY A 1 98 ? 7.586 -35.312 -21.531 1 91.06 98 GLY A CA 1
ATOM 770 C C . GLY A 1 98 ? 6.59 -36.031 -20.625 1 91.06 98 GLY A C 1
ATOM 771 O O . GLY A 1 98 ? 5.832 -36.875 -21.078 1 91.06 98 GLY A O 1
ATOM 772 N N . TYR A 1 99 ? 6.605 -35.688 -19.359 1 94.94 99 TYR A N 1
ATOM 773 C CA . TYR A 1 99 ? 5.688 -36.312 -18.406 1 94.94 99 TYR A CA 1
ATOM 774 C C . TYR A 1 99 ? 4.613 -35.312 -17.969 1 94.94 99 TYR A C 1
ATOM 776 O O . TYR A 1 99 ? 4.891 -34.125 -17.812 1 94.94 99 TYR A O 1
ATOM 784 N N . GLU A 1 100 ? 3.422 -35.906 -17.75 1 95.69 100 GLU A N 1
ATOM 785 C CA . GLU A 1 100 ? 2.316 -35.094 -17.25 1 95.69 100 GLU A CA 1
ATOM 786 C C . GLU A 1 100 ? 2.24 -35.156 -15.734 1 95.69 100 GLU A C 1
ATOM 788 O O . GLU A 1 100 ? 2.328 -36.219 -15.133 1 95.69 100 GLU A O 1
ATOM 793 N N . HIS A 1 101 ? 2.188 -34 -15.125 1 95.81 101 HIS A N 1
ATOM 794 C CA . HIS A 1 101 ? 2.088 -33.844 -13.68 1 95.81 101 HIS A CA 1
ATOM 795 C C . HIS A 1 101 ? 0.85 -33.062 -13.289 1 95.81 101 HIS A C 1
ATOM 797 O O . HIS A 1 101 ? 0.291 -32.344 -14.109 1 95.81 101 HIS A O 1
ATOM 803 N N . SER A 1 102 ? 0.324 -33.312 -12.078 1 95.81 102 SER A N 1
ATOM 804 C CA . SER A 1 102 ? -0.816 -32.562 -11.57 1 95.81 102 SER A CA 1
ATOM 805 C C . SER A 1 102 ? -0.686 -32.312 -10.07 1 95.81 102 SER A C 1
ATOM 807 O O . SER A 1 102 ? -0.078 -33.094 -9.352 1 95.81 102 SER A O 1
ATOM 809 N N . PHE A 1 103 ? -1.207 -31.203 -9.609 1 96.62 103 PHE A N 1
ATOM 810 C CA . PHE A 1 103 ? -1.278 -30.875 -8.188 1 96.62 103 PHE A CA 1
ATOM 811 C C . PHE A 1 103 ? -2.463 -29.969 -7.898 1 96.62 103 PHE A C 1
ATOM 813 O O . PHE A 1 103 ? -3.08 -29.422 -8.82 1 96.62 103 PHE A O 1
ATOM 820 N N . THR A 1 104 ? -2.85 -29.844 -6.66 1 97.06 104 THR A N 1
ATOM 821 C CA . THR A 1 104 ? -3.924 -28.969 -6.211 1 97.06 104 THR A CA 1
ATOM 822 C C . THR A 1 104 ? -3.445 -28.062 -5.074 1 97.06 104 THR A C 1
ATOM 824 O O . THR A 1 104 ? -2.764 -28.531 -4.156 1 97.06 104 THR A O 1
ATOM 827 N N . LEU A 1 105 ? -3.764 -26.75 -5.277 1 98.12 105 LEU A N 1
ATOM 828 C CA . LEU A 1 105 ? -3.557 -25.781 -4.203 1 98.12 105 LEU A CA 1
ATOM 829 C C . LEU A 1 105 ? -4.875 -25.453 -3.504 1 98.12 105 LEU A C 1
ATOM 831 O O . LEU A 1 105 ? -5.781 -24.891 -4.113 1 98.12 105 LEU A O 1
ATOM 835 N N . GLY A 1 106 ? -4.922 -25.766 -2.24 1 97.88 106 GLY A N 1
ATOM 836 C CA . GLY A 1 106 ? -6.125 -25.422 -1.493 1 97.88 106 GLY A CA 1
ATOM 837 C C . GLY A 1 106 ? -6.328 -23.938 -1.328 1 97.88 106 GLY A C 1
ATOM 838 O O . GLY A 1 106 ? -5.363 -23.172 -1.244 1 97.88 106 GLY A O 1
ATOM 839 N N . TRP A 1 107 ? -7.582 -23.578 -1.181 1 97.06 107 TRP A N 1
ATOM 840 C CA . TRP A 1 107 ? -7.906 -22.156 -1.118 1 97.06 107 TRP A CA 1
ATOM 841 C C . TRP A 1 107 ? -7.281 -21.516 0.115 1 97.06 107 TRP A C 1
ATOM 843 O O . TRP A 1 107 ? -6.867 -20.344 0.071 1 97.06 107 TRP A O 1
ATOM 853 N N . GLY A 1 108 ? -7.293 -22.234 1.208 1 97.12 108 GLY A N 1
ATOM 854 C CA . GLY A 1 108 ? -6.609 -21.719 2.381 1 97.12 108 GLY A CA 1
ATOM 855 C C . GLY A 1 108 ? -5.145 -21.406 2.131 1 97.12 108 GLY A C 1
ATOM 856 O O . GLY A 1 108 ? -4.645 -20.359 2.559 1 97.12 108 GLY A O 1
ATOM 857 N N . TYR A 1 109 ? -4.555 -22.344 1.522 1 97.5 109 TYR A N 1
ATOM 858 C CA . TYR A 1 109 ? -3.162 -22.141 1.135 1 97.5 109 TYR A CA 1
ATOM 859 C C . TYR A 1 109 ? -3.023 -20.953 0.185 1 97.5 109 TYR A C 1
ATOM 861 O O . TYR A 1 109 ? -2.156 -20.094 0.375 1 97.5 109 TYR A O 1
ATOM 869 N N . VAL A 1 110 ? -3.805 -20.875 -0.818 1 97.75 110 VAL A N 1
ATOM 870 C CA . VAL A 1 110 ? -3.764 -19.812 -1.83 1 97.75 110 VAL A CA 1
ATOM 871 C C . VAL A 1 110 ? -3.9 -18.453 -1.163 1 97.75 110 VAL A C 1
ATOM 873 O O . VAL A 1 110 ? -3.115 -17.547 -1.436 1 97.75 110 VAL A O 1
ATOM 876 N N . ARG A 1 111 ? -4.801 -18.406 -0.271 1 96.81 111 ARG A N 1
ATOM 877 C CA . ARG A 1 111 ? -5.047 -17.141 0.414 1 96.81 111 ARG A CA 1
ATOM 878 C C . ARG A 1 111 ? -3.85 -16.734 1.269 1 96.81 111 ARG A C 1
ATOM 880 O O . ARG A 1 111 ? -3.369 -15.602 1.178 1 96.81 111 ARG A O 1
ATOM 887 N N . ALA A 1 112 ? -3.379 -17.625 2.027 1 97.56 112 ALA A N 1
ATOM 888 C CA . ALA A 1 112 ? -2.256 -17.344 2.916 1 97.56 112 ALA A CA 1
ATOM 889 C C . ALA A 1 112 ? -1.009 -16.953 2.123 1 97.56 112 ALA A C 1
ATOM 891 O O . ALA A 1 112 ? -0.326 -15.984 2.451 1 97.56 112 ALA A O 1
ATOM 892 N N . GLU A 1 113 ? -0.752 -17.672 1.062 1 98.12 113 GLU A N 1
ATOM 893 C CA . GLU A 1 113 ? 0.466 -17.453 0.287 1 98.12 113 GLU A CA 1
ATOM 894 C C . GLU A 1 113 ? 0.358 -16.188 -0.568 1 98.12 113 GLU A C 1
ATOM 896 O O . GLU A 1 113 ? 1.353 -15.5 -0.789 1 98.12 113 GLU A O 1
ATOM 901 N N . SER A 1 114 ? -0.852 -15.953 -0.984 1 98.5 114 SER A N 1
ATOM 902 C CA . SER A 1 114 ? -1.044 -14.703 -1.715 1 98.5 114 SER A CA 1
ATOM 903 C C . SER A 1 114 ? -0.787 -13.5 -0.821 1 98.5 114 SER A C 1
ATOM 905 O O . SER A 1 114 ? -0.144 -12.531 -1.241 1 98.5 114 SER A O 1
ATOM 907 N N . GLU A 1 115 ? -1.349 -13.594 0.363 1 97.62 115 GLU A N 1
ATOM 908 C CA . GLU A 1 115 ? -1.121 -12.508 1.317 1 97.62 115 GLU A CA 1
ATOM 909 C C . GLU A 1 115 ? 0.369 -12.312 1.58 1 97.62 115 GLU A C 1
ATOM 911 O O . GLU A 1 115 ? 0.858 -11.18 1.577 1 97.62 115 GLU A O 1
ATOM 916 N N . ARG A 1 116 ? 1.048 -13.391 1.807 1 96.88 116 ARG A N 1
ATOM 917 C CA . ARG A 1 116 ? 2.482 -13.336 2.068 1 96.88 116 ARG A CA 1
ATOM 918 C C . ARG A 1 116 ? 3.232 -12.734 0.884 1 96.88 116 ARG A C 1
ATOM 920 O O . ARG A 1 116 ? 4.105 -11.883 1.062 1 96.88 116 ARG A O 1
ATOM 927 N N . LEU A 1 117 ? 2.934 -13.141 -0.27 1 97.19 117 LEU A N 1
ATOM 928 C CA . LEU A 1 117 ? 3.551 -12.656 -1.501 1 97.19 117 LEU A CA 1
ATOM 929 C C . LEU A 1 117 ? 3.367 -11.148 -1.646 1 97.19 117 LEU A C 1
ATOM 931 O O . LEU A 1 117 ? 4.336 -10.422 -1.874 1 97.19 117 LEU A O 1
ATOM 935 N N . LEU A 1 118 ? 2.152 -10.711 -1.438 1 97.31 118 LEU A N 1
ATOM 936 C CA . LEU A 1 118 ? 1.819 -9.305 -1.651 1 97.31 118 LEU A CA 1
ATOM 937 C C . LEU A 1 118 ? 2.418 -8.43 -0.555 1 97.31 118 LEU A C 1
ATOM 939 O O . LEU A 1 118 ? 2.801 -7.285 -0.808 1 97.31 118 LEU A O 1
ATOM 943 N N . LYS A 1 119 ? 2.496 -8.984 0.661 1 94.19 119 LYS A N 1
ATOM 944 C CA . LYS A 1 119 ? 3.189 -8.266 1.729 1 94.19 119 LYS A CA 1
ATOM 945 C C . LYS A 1 119 ? 4.66 -8.047 1.38 1 94.19 119 LYS A C 1
ATOM 947 O O . LYS A 1 119 ? 5.203 -6.965 1.609 1 94.19 119 LYS A O 1
ATOM 952 N N . CYS A 1 120 ? 5.238 -9.023 0.784 1 92.94 120 CYS A N 1
ATOM 953 C CA . CYS A 1 120 ? 6.629 -8.898 0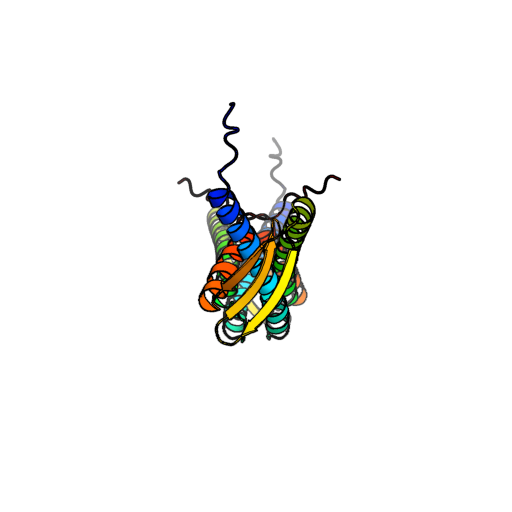.365 1 92.94 120 CYS A CA 1
ATOM 954 C C . CYS A 1 120 ? 6.785 -7.812 -0.691 1 92.94 120 CYS A C 1
ATOM 956 O O . CYS A 1 120 ? 7.742 -7.039 -0.652 1 92.94 120 CYS A O 1
ATOM 958 N N . TYR A 1 121 ? 5.828 -7.844 -1.542 1 92.62 121 TYR A N 1
ATOM 959 C CA . TYR A 1 121 ? 5.875 -6.824 -2.586 1 92.62 121 TYR A CA 1
ATOM 960 C C . TYR A 1 121 ? 5.727 -5.43 -1.992 1 92.62 121 TYR A C 1
ATOM 962 O O . TYR A 1 121 ? 6.363 -4.48 -2.453 1 92.62 121 TYR A O 1
ATOM 970 N N . ALA A 1 122 ? 4.91 -5.363 -1.017 1 88.25 122 ALA A N 1
ATOM 971 C CA . ALA A 1 122 ? 4.57 -4.07 -0.424 1 88.25 122 ALA A CA 1
ATOM 972 C C . ALA A 1 122 ? 5.699 -3.561 0.466 1 88.25 122 ALA A C 1
ATOM 974 O O . ALA A 1 122 ? 5.914 -2.352 0.571 1 88.25 122 ALA A O 1
ATOM 975 N N . THR A 1 123 ? 6.457 -4.438 1.239 1 79.06 123 THR A N 1
ATOM 976 C CA . THR A 1 123 ? 7.5 -4.062 2.189 1 79.06 123 THR A CA 1
ATOM 977 C C . THR A 1 123 ? 8.844 -3.922 1.487 1 79.06 123 THR A C 1
ATOM 979 O O . THR A 1 123 ? 9.742 -3.229 1.979 1 79.06 123 THR A O 1
ATOM 982 N N . SER A 1 124 ? 9.188 -4.871 0.638 1 60.62 124 SER A N 1
ATOM 983 C CA . SER A 1 124 ? 10.484 -4.781 -0.024 1 60.62 124 SER A CA 1
ATOM 984 C C . SER A 1 124 ? 10.805 -3.342 -0.419 1 60.62 124 SER A C 1
ATOM 986 O O . SER A 1 124 ? 11.977 -2.967 -0.522 1 60.62 124 SER A O 1
ATOM 988 N N . HIS A 1 125 ? 9.844 -2.502 -0.516 1 47.03 125 HIS A N 1
ATOM 989 C CA . HIS A 1 125 ? 10.188 -1.106 -0.752 1 47.03 125 HIS A CA 1
ATOM 990 C C . HIS A 1 125 ? 10.328 -0.343 0.561 1 47.03 125 HIS A C 1
ATOM 992 O O . HIS A 1 125 ? 10.766 0.809 0.572 1 47.03 125 HIS A O 1
ATOM 998 N N . ASN A 1 126 ? 9.648 -0.682 1.595 1 46.41 126 ASN A N 1
ATOM 999 C CA . ASN A 1 126 ? 9.555 0.108 2.818 1 46.41 126 ASN A CA 1
ATOM 1000 C C . ASN A 1 126 ? 10.883 0.142 3.566 1 46.41 126 ASN A C 1
ATOM 1002 O O . ASN A 1 126 ? 11.766 -0.682 3.312 1 46.41 126 ASN A O 1
ATOM 1006 N N . VAL A 1 127 ? 10.648 0.5 5.094 1 41.59 127 VAL A N 1
ATOM 1007 C CA . VAL A 1 127 ? 11.328 1.182 6.184 1 41.59 127 VAL A CA 1
ATOM 1008 C C . VAL A 1 127 ? 12.523 0.349 6.645 1 41.59 127 VAL A C 1
ATOM 1010 O O . VAL A 1 127 ? 12.406 -0.864 6.836 1 41.59 127 VAL A O 1
ATOM 1013 N N . GLN A 1 128 ? 13.719 0.697 6.293 1 36.72 128 GLN A N 1
ATOM 1014 C CA . GLN A 1 128 ? 14.859 0.539 7.191 1 36.72 128 GLN A CA 1
ATOM 1015 C C . GLN A 1 128 ? 14.43 0.68 8.648 1 36.72 128 GLN A C 1
ATOM 1017 O O . GLN A 1 128 ? 13.844 1.695 9.039 1 36.72 128 GLN A O 1
ATOM 1022 N N . SER A 1 129 ? 14.008 -0.334 9.352 1 38.97 129 SER A N 1
ATOM 1023 C CA . SER A 1 129 ? 14.039 -0.311 10.805 1 38.97 129 SER A CA 1
ATOM 1024 C C . SER A 1 129 ? 15.234 0.487 11.32 1 38.97 129 SER A C 1
ATOM 1026 O O . SER A 1 129 ? 16.375 0.028 11.242 1 38.97 129 SER A O 1
ATOM 1028 N N . PHE A 1 130 ? 15.375 1.722 11.047 1 33.62 130 PHE A N 1
ATOM 1029 C CA . PHE A 1 130 ? 16.375 2.486 11.789 1 33.62 130 PHE A CA 1
ATOM 1030 C C . PHE A 1 130 ? 16.188 2.312 13.289 1 33.62 130 PHE A C 1
ATOM 1032 O O . PHE A 1 130 ? 16.797 3.023 14.086 1 33.62 130 PHE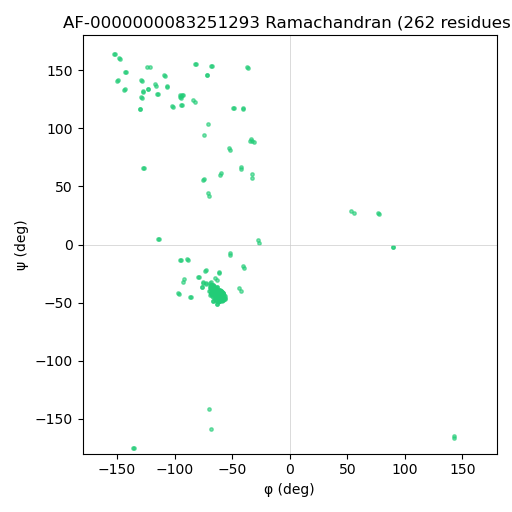 A O 1
ATOM 1039 N N . VAL A 1 131 ? 15.156 1.683 13.836 1 28.25 131 VAL A N 1
ATOM 1040 C CA . VAL A 1 131 ? 15.25 1.878 15.281 1 28.25 131 VAL A CA 1
ATOM 1041 C C . VAL A 1 131 ? 16.422 1.069 15.836 1 28.25 131 VAL A C 1
ATOM 1043 O O . VAL A 1 131 ? 16.312 -0.148 16.016 1 28.25 131 VAL A O 1
ATOM 1046 N N . LYS A 1 132 ? 17.609 1.042 15.25 1 31.98 132 LYS A N 1
ATOM 1047 C CA . LYS A 1 132 ? 18.609 0.615 16.219 1 31.98 132 LYS A CA 1
ATOM 1048 C C . LYS A 1 132 ? 18.656 1.562 17.406 1 31.98 132 LYS A C 1
ATOM 1050 O O . LYS A 1 132 ? 19.125 2.699 17.281 1 31.98 132 LYS A O 1
ATOM 1055 N N . ILE A 1 133 ? 17.578 1.767 18.234 1 19.36 133 ILE A N 1
ATOM 1056 C CA . ILE A 1 133 ? 18.016 2.273 19.531 1 19.36 133 ILE A CA 1
ATOM 1057 C C . ILE A 1 133 ? 18.719 1.163 20.312 1 19.36 133 ILE A C 1
ATOM 1059 O O . ILE A 1 133 ? 18.203 0.041 20.391 1 19.36 133 ILE A O 1
ATOM 1063 N N . MET B 1 1 ? 28.469 44.125 13.516 1 39 1 MET B N 1
ATOM 1064 C CA . MET B 1 1 ? 27.031 43.812 13.445 1 39 1 MET B CA 1
ATOM 1065 C C . MET B 1 1 ? 26.781 42.625 12.555 1 39 1 MET B C 1
ATOM 1067 O O . MET B 1 1 ? 26.812 42.719 11.328 1 39 1 MET B O 1
ATOM 1071 N N . THR B 1 2 ? 27.344 41.531 12.789 1 42.38 2 THR B N 1
ATOM 1072 C CA . THR B 1 2 ? 27.344 40.219 12.133 1 42.38 2 THR B CA 1
ATOM 1073 C C . THR B 1 2 ? 25.922 39.719 11.906 1 42.38 2 THR B C 1
ATOM 1075 O O . THR B 1 2 ? 25.109 39.688 12.836 1 42.38 2 THR B O 1
ATOM 1078 N N . ARG B 1 3 ? 25.297 40.219 10.82 1 46.09 3 ARG B N 1
ATOM 1079 C CA . ARG B 1 3 ? 23.969 39.844 10.336 1 46.09 3 ARG B CA 1
ATOM 1080 C C . ARG B 1 3 ? 23.766 38.344 10.406 1 46.09 3 ARG B C 1
ATOM 1082 O O . ARG B 1 3 ? 24.438 37.562 9.688 1 46.09 3 ARG B O 1
ATOM 1089 N N . GLU B 1 4 ? 23.75 37.781 11.555 1 50 4 GLU B N 1
ATOM 1090 C CA . GLU B 1 4 ? 23.406 36.375 11.641 1 50 4 GLU B CA 1
ATOM 1091 C C . GLU B 1 4 ? 22.375 36 10.578 1 50 4 GLU B C 1
ATOM 1093 O O . GLU B 1 4 ? 21.422 36.719 10.336 1 50 4 GLU B O 1
ATOM 1098 N N . THR B 1 5 ? 22.703 35.594 9.461 1 51.66 5 THR B N 1
ATOM 1099 C CA . THR B 1 5 ? 21.953 35.062 8.328 1 51.66 5 THR B CA 1
ATOM 1100 C C . THR B 1 5 ? 20.656 34.406 8.789 1 51.66 5 THR B C 1
ATOM 1102 O O . THR B 1 5 ? 20.078 33.594 8.062 1 51.66 5 THR B O 1
ATOM 1105 N N . GLY B 1 6 ? 20.406 34.438 10.078 1 48.12 6 GLY B N 1
ATOM 1106 C CA . GLY B 1 6 ? 19.094 33.906 10.445 1 48.12 6 GLY B CA 1
ATOM 1107 C C . GLY B 1 6 ? 17.969 34.469 9.602 1 48.12 6 GLY B C 1
ATOM 1108 O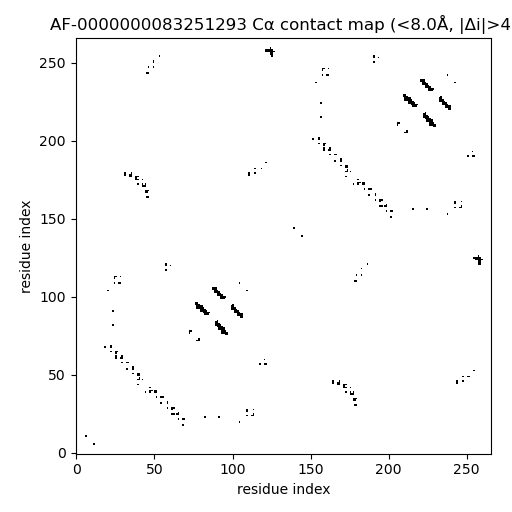 O . GLY B 1 6 ? 18.078 35.594 9.07 1 48.12 6 GLY B O 1
ATOM 1109 N N . LYS B 1 7 ? 17.312 33.625 8.891 1 58.88 7 LYS B N 1
ATOM 1110 C CA . LYS B 1 7 ? 16.25 34.125 8.016 1 58.88 7 LYS B CA 1
ATOM 1111 C C . LYS B 1 7 ? 15.438 35.219 8.695 1 58.88 7 LYS B C 1
ATOM 1113 O O . LYS B 1 7 ? 15.172 35.125 9.898 1 58.88 7 LYS B O 1
ATOM 1118 N N . GLY B 1 8 ? 15.43 36.25 8.266 1 58.03 8 GLY B N 1
ATOM 1119 C CA . GLY B 1 8 ? 14.656 37.375 8.766 1 58.03 8 GLY B CA 1
ATOM 1120 C C . GLY B 1 8 ? 13.281 36.969 9.273 1 58.03 8 GLY B C 1
ATOM 1121 O O . GLY B 1 8 ? 12.82 35.844 9.016 1 58.03 8 GLY B O 1
ATOM 1122 N N . PRO B 1 9 ? 12.711 37.719 10.227 1 62.94 9 PRO B N 1
ATOM 1123 C CA . PRO B 1 9 ? 11.438 37.406 10.891 1 62.94 9 PRO B CA 1
ATOM 1124 C C . PRO B 1 9 ? 10.359 36.938 9.922 1 62.94 9 PRO B C 1
ATOM 1126 O O . PRO B 1 9 ? 9.57 36.031 10.258 1 62.94 9 PRO B O 1
ATOM 1129 N N . ALA B 1 10 ? 10.273 37.5 8.711 1 67.69 10 ALA B N 1
ATOM 1130 C CA . ALA B 1 10 ? 9.242 37.156 7.734 1 67.69 10 ALA B CA 1
ATOM 1131 C C . ALA B 1 10 ? 9.453 35.75 7.195 1 67.69 10 ALA B C 1
ATOM 1133 O O . ALA B 1 10 ? 8.492 35 6.98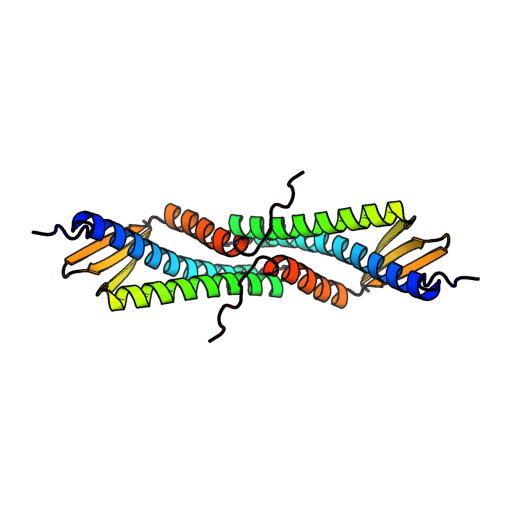4 1 67.69 10 ALA B O 1
ATOM 1134 N N . VAL B 1 11 ? 10.633 35.375 6.879 1 67.38 11 VAL B N 1
ATOM 1135 C CA . VAL B 1 11 ? 10.961 34.031 6.367 1 67.38 11 VAL B CA 1
ATOM 1136 C C . VAL B 1 11 ? 10.711 33 7.449 1 67.38 11 VAL B C 1
ATOM 1138 O O . VAL B 1 11 ? 10.18 31.906 7.164 1 67.38 11 VAL B O 1
ATOM 1141 N N . GLN B 1 12 ? 10.992 33.375 8.594 1 69.88 12 GLN B N 1
ATOM 1142 C CA . GLN B 1 12 ? 10.766 32.469 9.719 1 69.88 12 GLN B CA 1
ATOM 1143 C C . GLN B 1 12 ? 9.273 32.219 9.922 1 69.88 12 GLN B C 1
ATOM 1145 O O . GLN B 1 12 ? 8.867 31.078 10.164 1 69.88 12 GLN B O 1
ATOM 1150 N N . ILE B 1 13 ? 8.484 33.219 9.672 1 71.12 13 ILE B N 1
ATOM 1151 C CA . ILE B 1 13 ? 7.035 33.094 9.789 1 71.12 13 ILE B CA 1
ATOM 1152 C C . ILE B 1 13 ? 6.5 32.156 8.711 1 71.12 13 ILE B C 1
ATOM 1154 O O . ILE B 1 13 ? 5.652 31.312 8.977 1 71.12 13 ILE B O 1
ATOM 1158 N N . GLY B 1 14 ? 7.168 32.312 7.531 1 82.38 14 GLY B N 1
ATOM 1159 C CA . GLY B 1 14 ? 6.742 31.453 6.422 1 82.38 14 GLY B CA 1
ATOM 1160 C C . GLY B 1 14 ? 7.047 29.984 6.633 1 82.38 14 GLY B C 1
ATOM 1161 O O . GLY B 1 14 ? 6.203 29.125 6.363 1 82.38 14 GLY B O 1
ATOM 1162 N N . ARG B 1 15 ? 8.258 29.719 7.148 1 87.56 15 ARG B N 1
ATOM 1163 C CA . ARG B 1 15 ? 8.664 28.344 7.414 1 87.56 15 ARG B CA 1
ATOM 1164 C C . ARG B 1 15 ? 7.801 27.719 8.508 1 87.56 15 ARG B C 1
ATOM 1166 O O . ARG B 1 15 ? 7.383 26.578 8.398 1 87.56 15 ARG B O 1
ATOM 1173 N N . GLU B 1 16 ? 7.512 28.547 9.5 1 92.19 16 GLU B N 1
ATOM 1174 C CA . GLU B 1 16 ? 6.668 28.078 10.594 1 92.19 16 GLU B CA 1
ATOM 1175 C C . GLU B 1 16 ? 5.262 27.75 10.102 1 92.19 16 GLU B C 1
ATOM 1177 O O . GLU B 1 16 ? 4.691 26.734 10.484 1 92.19 16 GLU B O 1
ATOM 1182 N N . LEU B 1 17 ? 4.793 28.641 9.242 1 94.19 17 LEU B N 1
ATOM 1183 C CA . LEU B 1 17 ? 3.465 28.406 8.688 1 94.19 17 LEU B CA 1
ATOM 1184 C C . LEU B 1 17 ? 3.416 27.094 7.91 1 94.19 17 LEU B C 1
ATOM 1186 O O . LEU B 1 17 ? 2.465 26.328 8.047 1 94.19 17 LEU B O 1
ATOM 1190 N N . GLU B 1 18 ? 4.453 26.875 7.16 1 96 18 GLU B N 1
ATOM 1191 C CA . GLU B 1 18 ? 4.5 25.641 6.367 1 96 18 GLU B CA 1
ATOM 1192 C C . GLU B 1 18 ? 4.555 24.406 7.266 1 96 18 GLU B C 1
ATOM 1194 O O . GLU B 1 18 ? 3.926 23.391 6.973 1 96 18 GLU B O 1
ATOM 1199 N N . LEU B 1 19 ? 5.258 24.547 8.32 1 96.56 19 LEU B N 1
ATOM 1200 C CA . LEU B 1 19 ? 5.367 23.422 9.258 1 96.56 19 LEU B CA 1
ATOM 1201 C C . LEU B 1 19 ? 4.039 23.172 9.961 1 96.56 19 LEU B C 1
ATOM 1203 O O . LEU B 1 19 ? 3.648 22.031 10.172 1 96.56 19 LEU B O 1
ATOM 1207 N N . VAL B 1 20 ? 3.383 24.219 10.32 1 97.38 20 VAL B N 1
ATOM 1208 C CA . VAL B 1 20 ? 2.098 24.078 11 1 97.38 20 VAL B CA 1
ATOM 1209 C C . VAL B 1 20 ? 1.065 23.5 10.031 1 97.38 20 VAL B C 1
ATOM 1211 O O . VAL B 1 20 ? 0.268 22.641 10.414 1 97.38 20 VAL B O 1
ATOM 1214 N N . LYS B 1 21 ? 1.099 23.969 8.789 1 97.5 21 LYS B N 1
ATOM 1215 C CA . LYS B 1 21 ? 0.216 23.391 7.773 1 97.5 21 LYS B CA 1
ATOM 1216 C C . LYS B 1 21 ? 0.445 21.891 7.621 1 97.5 21 LYS B C 1
ATOM 1218 O O . LYS B 1 21 ? -0.511 21.125 7.535 1 97.5 21 LYS B O 1
ATOM 1223 N N . ARG B 1 22 ? 1.669 21.531 7.641 1 97.88 22 ARG B N 1
ATOM 1224 C CA . ARG B 1 22 ? 2.02 20.125 7.523 1 97.88 22 ARG B CA 1
ATOM 1225 C C . ARG B 1 22 ? 1.493 19.328 8.719 1 97.88 22 ARG B C 1
ATOM 1227 O O . ARG B 1 22 ? 0.947 18.234 8.547 1 97.88 22 ARG B O 1
ATOM 1234 N N . TYR B 1 23 ? 1.623 19.906 9.852 1 98.31 23 TYR B N 1
ATOM 1235 C CA . TYR B 1 23 ? 1.143 19.25 11.07 1 98.31 23 TYR B CA 1
ATOM 1236 C C . TYR B 1 23 ? -0.365 19.031 11.008 1 98.31 23 TYR B C 1
ATOM 1238 O O . TYR B 1 23 ? -0.849 17.938 11.289 1 98.31 23 TYR B O 1
ATOM 1246 N N . VAL B 1 24 ? -1.077 20.062 10.648 1 98.25 24 VAL B N 1
ATOM 1247 C CA . VAL B 1 24 ? -2.531 19.984 10.57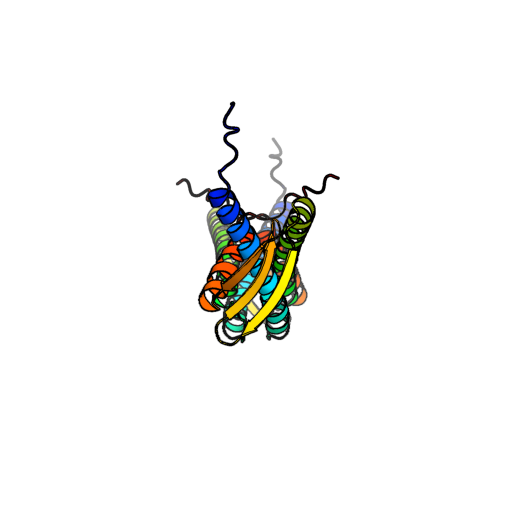 1 98.25 24 VAL B CA 1
ATOM 1248 C C . VAL B 1 24 ? -2.936 18.969 9.5 1 98.25 24 VAL B C 1
ATOM 1250 O O . VAL B 1 24 ? -3.844 18.156 9.719 1 98.25 24 VAL B O 1
ATOM 1253 N N . LEU B 1 25 ? -2.227 19 8.414 1 98.56 25 LEU B N 1
ATOM 1254 C CA . LEU B 1 25 ? -2.482 18.047 7.332 1 98.56 25 LEU B CA 1
ATOM 1255 C C . LEU B 1 25 ? -2.285 16.609 7.805 1 98.56 25 LEU B C 1
ATOM 1257 O O . LEU B 1 25 ? -3.113 15.742 7.523 1 98.56 25 LEU B O 1
ATOM 1261 N N . LEU B 1 26 ? -1.268 16.359 8.484 1 98.62 26 LEU B N 1
ATOM 1262 C CA . LEU B 1 26 ? -0.983 15.023 9.016 1 98.62 26 LEU B CA 1
ATOM 1263 C C . LEU B 1 26 ? -2.096 14.562 9.953 1 98.62 26 LEU B C 1
ATOM 1265 O O . LEU B 1 26 ? -2.525 13.414 9.891 1 98.62 26 LEU B O 1
ATOM 1269 N N . GLY B 1 27 ? -2.541 15.484 10.781 1 98.19 27 GLY B N 1
ATOM 1270 C CA . GLY B 1 27 ? -3.627 15.156 11.695 1 98.19 27 GLY B CA 1
ATOM 1271 C C . GLY B 1 27 ? -4.902 14.758 10.977 1 98.19 27 GLY B C 1
ATOM 1272 O O . GLY B 1 27 ? -5.523 13.75 11.328 1 98.19 27 GLY B O 1
ATOM 1273 N N . VAL B 1 28 ? -5.242 15.531 10 1 98.25 28 VAL B N 1
ATOM 1274 C CA . VAL B 1 28 ? -6.441 15.227 9.227 1 98.25 28 VAL B CA 1
ATOM 1275 C C . VAL B 1 28 ? -6.242 13.922 8.453 1 98.25 28 VAL B C 1
ATOM 1277 O O . VAL B 1 28 ? -7.176 13.133 8.305 1 98.25 28 VAL B O 1
ATOM 1280 N N . THR B 1 29 ? -5.102 13.664 7.965 1 98.5 29 THR B N 1
ATOM 1281 C CA . THR B 1 29 ? -4.77 12.438 7.238 1 98.5 29 THR B CA 1
ATOM 1282 C C . THR B 1 29 ? -4.945 11.211 8.133 1 98.5 29 THR B C 1
ATOM 1284 O O . THR B 1 29 ? -5.445 10.18 7.68 1 98.5 29 THR B O 1
ATOM 1287 N N . VAL B 1 30 ? -4.555 11.328 9.375 1 98.31 30 VAL B N 1
ATOM 1288 C CA . VAL B 1 30 ? -4.766 10.242 10.32 1 98.31 30 VAL B CA 1
ATOM 1289 C C . VAL B 1 30 ? -6.258 9.938 10.445 1 98.31 30 VAL B C 1
ATOM 1291 O O . VAL B 1 30 ? -6.664 8.773 10.461 1 98.31 30 VAL B O 1
ATOM 1294 N N . ARG B 1 31 ? -7.02 10.992 10.461 1 97.75 31 ARG B N 1
ATOM 1295 C CA . ARG B 1 31 ? -8.461 10.812 10.547 1 97.75 31 ARG B CA 1
ATOM 1296 C C . ARG B 1 31 ? -9.016 10.156 9.289 1 97.75 31 ARG B C 1
ATOM 1298 O O . ARG B 1 31 ? -9.891 9.289 9.367 1 97.75 31 ARG B O 1
ATOM 1305 N N . ILE B 1 32 ? -8.523 10.555 8.188 1 98.25 32 ILE B N 1
ATOM 1306 C CA . ILE B 1 32 ? -8.914 9.961 6.914 1 98.25 32 ILE B CA 1
ATOM 1307 C C . ILE B 1 32 ? -8.578 8.477 6.914 1 98.25 32 ILE B C 1
ATOM 1309 O O . ILE B 1 32 ? -9.422 7.645 6.566 1 98.25 32 ILE B O 1
ATOM 1313 N N . LEU B 1 33 ? -7.422 8.125 7.336 1 98.44 33 LEU B N 1
ATOM 1314 C CA . LEU B 1 33 ? -6.973 6.738 7.367 1 98.44 33 LEU B CA 1
ATOM 1315 C C . LEU B 1 33 ? -7.812 5.922 8.344 1 98.44 33 LEU B C 1
ATOM 1317 O O . LEU B 1 33 ? -8.164 4.773 8.062 1 98.44 33 LEU B O 1
ATOM 1321 N N . ASN B 1 34 ? -8.125 6.531 9.484 1 98 34 ASN B N 1
ATOM 1322 C CA . ASN B 1 34 ? -8.984 5.852 10.453 1 98 34 ASN B CA 1
ATOM 1323 C C . ASN B 1 34 ? -10.336 5.5 9.844 1 98 34 ASN B C 1
ATOM 1325 O O . ASN B 1 34 ? -10.828 4.383 10.016 1 98 34 ASN B O 1
ATOM 1329 N N . HIS B 1 35 ? -10.852 6.426 9.164 1 97.94 35 HIS B N 1
ATOM 1330 C CA . HIS B 1 35 ? -12.117 6.191 8.477 1 97.94 35 HIS B CA 1
ATOM 1331 C C . HIS B 1 35 ? -11.969 5.105 7.414 1 97.94 35 HIS B C 1
ATOM 1333 O O . HIS B 1 35 ? -12.766 4.168 7.367 1 97.94 35 HIS B O 1
ATOM 1339 N N . ASP B 1 36 ? -11.016 5.203 6.559 1 97.81 36 ASP B N 1
ATOM 1340 C CA . ASP B 1 36 ? -10.859 4.324 5.402 1 97.81 36 ASP B CA 1
ATOM 1341 C C . ASP B 1 36 ? -10.484 2.908 5.832 1 97.81 36 ASP B C 1
ATOM 1343 O O . ASP B 1 36 ? -10.867 1.936 5.176 1 97.81 36 ASP B O 1
ATOM 1347 N N . ILE B 1 37 ? -9.734 2.74 6.926 1 97.62 37 ILE B N 1
ATOM 1348 C CA . ILE B 1 37 ? -9.406 1.426 7.465 1 97.62 37 ILE B CA 1
ATOM 1349 C C . ILE B 1 37 ? -10.688 0.671 7.805 1 97.62 37 ILE B C 1
ATOM 1351 O O . ILE B 1 37 ? -10.82 -0.514 7.488 1 97.62 37 ILE B O 1
ATOM 1355 N N . ARG B 1 38 ? -11.617 1.382 8.375 1 97 38 ARG B N 1
ATOM 1356 C CA . ARG B 1 38 ? -12.898 0.773 8.711 1 97 38 ARG B CA 1
ATOM 1357 C C . ARG B 1 38 ? -13.672 0.391 7.453 1 97 38 ARG B C 1
ATOM 1359 O O . ARG B 1 38 ? -14.211 -0.714 7.359 1 97 38 ARG B O 1
ATOM 1366 N N . VAL B 1 39 ? -13.695 1.268 6.527 1 96.81 39 VAL B N 1
ATOM 1367 C CA . VAL B 1 39 ? -14.445 1.088 5.293 1 96.81 39 VAL B CA 1
ATOM 1368 C C . VAL B 1 39 ? -13.875 -0.089 4.504 1 96.81 39 VAL B C 1
ATOM 1370 O O . VAL B 1 39 ? -14.617 -0.962 4.051 1 96.81 39 VAL B O 1
ATOM 1373 N N . VAL B 1 40 ? -12.555 -0.133 4.34 1 94.31 40 VAL B N 1
ATOM 1374 C CA . VAL B 1 40 ? -11.891 -1.196 3.598 1 94.31 40 VAL B CA 1
ATOM 1375 C C . VAL B 1 40 ? -12.031 -2.52 4.348 1 94.31 40 VAL B C 1
ATOM 1377 O O . VAL B 1 40 ? -12.227 -3.57 3.729 1 94.31 40 VAL B O 1
ATOM 1380 N N . GLY B 1 41 ? -11.906 -2.422 5.664 1 93.5 41 GLY B N 1
ATOM 1381 C CA . GLY B 1 41 ? -12.078 -3.605 6.492 1 93.5 41 GLY B CA 1
ATOM 1382 C C . GLY B 1 41 ? -13.461 -4.219 6.391 1 93.5 41 GLY B C 1
ATOM 1383 O O . GLY B 1 41 ? -13.633 -5.418 6.617 1 93.5 41 GLY B O 1
ATOM 1384 N N . ALA B 1 42 ? -14.406 -3.422 6.027 1 94.44 42 ALA B N 1
ATOM 1385 C CA . ALA B 1 42 ? -15.797 -3.865 5.957 1 94.44 42 ALA B CA 1
ATOM 1386 C C . ALA B 1 42 ? -16.156 -4.32 4.547 1 94.44 42 ALA B C 1
ATOM 1388 O O . ALA B 1 42 ? -17.234 -4.875 4.324 1 94.44 42 ALA B O 1
ATOM 1389 N N . ALA B 1 43 ? -15.344 -4.031 3.576 1 93.5 43 ALA B N 1
ATOM 1390 C CA . ALA B 1 43 ? -15.594 -4.41 2.189 1 93.5 43 ALA B CA 1
ATOM 1391 C C . ALA B 1 43 ? -15.422 -5.914 1.992 1 93.5 43 ALA B C 1
ATOM 1393 O O . ALA B 1 43 ? -14.648 -6.555 2.707 1 93.5 43 ALA B O 1
ATOM 1394 N N . PRO B 1 44 ? -16.203 -6.527 1.104 1 96.56 44 PRO B N 1
ATOM 1395 C CA . PRO B 1 44 ? -16.094 -7.961 0.84 1 96.56 44 PRO B CA 1
ATOM 1396 C C . PRO B 1 44 ? -14.867 -8.312 0.004 1 96.56 44 PRO B C 1
ATOM 1398 O O . PRO B 1 44 ? -14.984 -8.969 -1.031 1 96.56 44 PRO B O 1
ATOM 1401 N N . ALA B 1 45 ? -13.68 -7.914 0.461 1 96.88 45 ALA B N 1
ATOM 1402 C CA . ALA B 1 45 ? -12.414 -8.203 -0.202 1 96.88 45 ALA B CA 1
ATOM 1403 C C . ALA B 1 45 ? -11.93 -9.617 0.135 1 96.88 45 ALA B C 1
ATOM 1405 O O . ALA B 1 45 ? -12.273 -10.164 1.186 1 96.88 45 ALA B O 1
ATOM 1406 N N . LYS B 1 46 ? -11.141 -10.188 -0.702 1 96.62 46 LYS B N 1
ATOM 1407 C CA . LYS B 1 46 ? -10.609 -11.531 -0.508 1 96.62 46 LYS B CA 1
ATOM 1408 C C . LYS B 1 46 ? -9.445 -11.523 0.474 1 96.62 46 LYS B C 1
ATOM 1410 O O . LYS B 1 46 ? -9.195 -12.523 1.161 1 96.62 46 LYS B O 1
ATOM 1415 N N . LEU B 1 47 ? -8.781 -10.414 0.512 1 96.88 47 LEU B N 1
ATOM 1416 C CA . LEU B 1 47 ? -7.641 -10.312 1.418 1 96.88 47 LEU B CA 1
ATOM 1417 C C . LEU B 1 47 ? -7.766 -9.094 2.322 1 96.88 47 LEU B C 1
ATOM 1419 O O . LEU B 1 47 ? -6.898 -8.219 2.314 1 96.88 47 LEU B O 1
ATOM 1423 N N . PRO B 1 48 ? -8.719 -9.031 3.205 1 95.5 48 PRO B N 1
ATOM 1424 C CA . PRO B 1 48 ? -8.961 -7.848 4.035 1 95.5 48 PRO B CA 1
ATOM 1425 C C . PRO B 1 48 ? -7.816 -7.566 5.008 1 95.5 48 PRO B C 1
ATOM 1427 O O . PRO B 1 48 ? -7.488 -6.406 5.266 1 95.5 48 PRO B O 1
ATOM 1430 N N . ARG B 1 49 ? -7.254 -8.633 5.555 1 94.38 49 ARG B N 1
ATOM 1431 C CA . ARG B 1 49 ? -6.176 -8.453 6.523 1 94.38 49 ARG B CA 1
ATOM 1432 C C . ARG B 1 49 ? -4.969 -7.781 5.879 1 94.38 49 ARG B C 1
ATOM 1434 O O . ARG B 1 49 ? -4.277 -6.984 6.52 1 94.38 49 ARG B O 1
ATOM 1441 N N . LEU B 1 50 ? -4.691 -8.086 4.688 1 96.12 50 LEU B N 1
ATOM 1442 C CA . LEU B 1 50 ? -3.586 -7.465 3.965 1 96.12 50 LEU B CA 1
ATOM 1443 C C . LEU B 1 50 ? -3.795 -5.961 3.832 1 96.12 50 LEU B C 1
ATOM 1445 O O . LEU B 1 50 ? -2.914 -5.176 4.191 1 96.12 50 LEU B O 1
ATOM 1449 N N . TYR B 1 51 ? -4.965 -5.605 3.406 1 95.88 51 TYR B N 1
ATOM 1450 C CA . TYR B 1 51 ? -5.25 -4.199 3.137 1 95.88 51 TYR B CA 1
ATOM 1451 C C . TYR B 1 51 ? -5.273 -3.393 4.43 1 95.88 51 TYR B C 1
ATOM 1453 O O . TYR B 1 51 ? -4.75 -2.275 4.48 1 95.88 51 TYR B O 1
ATOM 1461 N N . GLU B 1 52 ? -5.855 -3.99 5.387 1 95.56 52 GLU B N 1
ATOM 1462 C CA . GLU B 1 52 ? -5.84 -3.328 6.688 1 95.56 52 GLU B CA 1
ATOM 1463 C C . GLU B 1 52 ? -4.414 -3.102 7.172 1 95.56 52 GLU B C 1
ATOM 1465 O O . GLU B 1 52 ? -4.078 -2.014 7.645 1 95.56 52 GLU B O 1
ATOM 1470 N N . SER B 1 53 ? -3.637 -4.125 7.082 1 94.56 53 SER B N 1
ATOM 1471 C CA . SER B 1 53 ? -2.25 -4.031 7.52 1 94.56 53 SER B CA 1
ATOM 1472 C C . SER B 1 53 ? -1.498 -2.945 6.754 1 94.56 53 SER B C 1
ATOM 1474 O O . SER B 1 53 ? -0.734 -2.178 7.344 1 94.56 53 SER B O 1
ATOM 1476 N N . MET B 1 54 ? -1.727 -2.855 5.473 1 94.31 54 MET B N 1
ATOM 1477 C CA . MET B 1 54 ? -1.081 -1.84 4.645 1 94.31 54 MET B CA 1
ATOM 1478 C C . MET B 1 54 ? -1.496 -0.439 5.082 1 94.31 54 MET B C 1
ATOM 1480 O O . MET B 1 54 ? -0.652 0.447 5.223 1 94.31 54 MET B O 1
ATOM 1484 N N . LEU B 1 55 ? -2.742 -0.229 5.328 1 96.75 55 LEU B N 1
ATOM 1485 C CA . LEU B 1 55 ? -3.254 1.076 5.73 1 96.75 55 LEU B CA 1
ATOM 1486 C C . LEU B 1 55 ? -2.781 1.437 7.133 1 96.75 55 LEU B C 1
ATOM 1488 O O . LEU B 1 55 ? -2.488 2.6 7.414 1 96.75 55 LEU B O 1
ATOM 1492 N N . ARG B 1 56 ? -2.664 0.426 7.977 1 96.56 56 ARG B N 1
ATOM 1493 C CA . ARG B 1 56 ? -2.141 0.656 9.32 1 96.56 56 ARG B CA 1
ATOM 1494 C C . ARG B 1 56 ? -0.67 1.055 9.273 1 96.56 56 ARG B C 1
ATOM 1496 O O . ARG B 1 56 ? -0.218 1.873 10.078 1 96.56 56 ARG B O 1
ATOM 1503 N N . GLY B 1 57 ? 0.014 0.494 8.336 1 95 57 GLY B N 1
ATOM 1504 C CA . GLY B 1 57 ? 1.385 0.933 8.125 1 95 57 GLY B CA 1
ATOM 1505 C C . GLY B 1 57 ? 1.491 2.398 7.746 1 95 57 GLY B C 1
ATOM 1506 O O . GLY B 1 57 ? 2.332 3.123 8.281 1 95 57 GLY B O 1
ATOM 1507 N N . LEU B 1 58 ? 0.667 2.805 6.867 1 96.94 58 LEU B N 1
ATOM 1508 C CA . LEU B 1 58 ? 0.614 4.207 6.473 1 96.94 58 LEU B CA 1
ATOM 1509 C C . LEU B 1 58 ? 0.232 5.094 7.652 1 96.94 58 LEU B C 1
ATOM 1511 O O . LEU B 1 58 ? 0.794 6.176 7.832 1 96.94 58 LEU B O 1
ATOM 1515 N N . GLN B 1 59 ? -0.689 4.586 8.383 1 98 59 GLN B N 1
ATOM 1516 C CA . GLN B 1 59 ? -1.135 5.309 9.57 1 98 59 GLN B CA 1
ATOM 1517 C C . GLN B 1 59 ? 0.008 5.488 10.57 1 98 59 GLN B C 1
ATOM 1519 O O . GLN B 1 59 ? 0.207 6.582 11.102 1 98 59 GLN B O 1
ATOM 1524 N N . ASP B 1 60 ? 0.741 4.422 10.781 1 97.25 60 ASP B N 1
ATOM 1525 C CA . ASP B 1 60 ? 1.873 4.465 11.695 1 97.25 60 ASP B CA 1
ATOM 1526 C C . ASP B 1 60 ? 2.904 5.5 11.25 1 97.25 60 ASP B C 1
ATOM 1528 O O . ASP B 1 60 ? 3.393 6.285 12.07 1 97.25 60 ASP B O 1
ATOM 1532 N N . ARG B 1 61 ? 3.201 5.496 10.023 1 96.5 61 ARG B N 1
ATOM 1533 C CA . ARG B 1 61 ? 4.164 6.453 9.492 1 96.5 61 ARG B CA 1
ATOM 1534 C C . ARG B 1 61 ? 3.658 7.883 9.648 1 96.5 61 ARG B C 1
ATOM 1536 O O . ARG B 1 61 ? 4.422 8.781 10.016 1 96.5 61 ARG B O 1
ATOM 1543 N N . THR B 1 62 ? 2.461 8.047 9.367 1 98.38 62 THR B N 1
ATOM 1544 C CA . THR B 1 62 ? 1.85 9.367 9.5 1 98.38 62 THR B CA 1
ATOM 1545 C C . THR B 1 62 ? 1.912 9.844 10.945 1 98.38 62 THR B C 1
ATOM 1547 O O . THR B 1 62 ? 2.262 11 11.211 1 98.38 62 THR B O 1
ATOM 1550 N N . LEU B 1 63 ? 1.664 8.93 11.867 1 98.44 63 LEU B N 1
ATOM 1551 C CA . LEU B 1 63 ? 1.663 9.25 13.289 1 98.44 63 LEU B CA 1
ATOM 1552 C C . LEU B 1 63 ? 3.07 9.578 13.773 1 98.44 63 LEU B C 1
ATOM 1554 O O . LEU B 1 63 ? 3.252 10.461 14.617 1 98.44 63 LEU B O 1
ATOM 1558 N N . LEU B 1 64 ? 4.004 8.883 13.242 1 97.94 64 LEU B N 1
ATOM 1559 C CA . LEU B 1 64 ? 5.395 9.133 13.609 1 97.94 64 LEU B CA 1
ATOM 1560 C C . LEU B 1 64 ? 5.816 10.539 13.188 1 97.94 64 LEU B C 1
ATOM 1562 O O . LEU B 1 64 ? 6.441 11.266 13.961 1 97.94 64 LEU B O 1
ATOM 1566 N N . GLU B 1 65 ? 5.461 10.867 11.992 1 97.75 65 GLU B N 1
ATOM 1567 C CA . GLU B 1 65 ? 5.797 12.203 11.516 1 97.75 65 GLU B CA 1
ATOM 1568 C C . GLU B 1 65 ? 5.059 13.273 12.312 1 97.75 65 GLU B C 1
ATOM 1570 O O . GLU B 1 65 ? 5.621 14.328 12.617 1 97.75 65 GLU B O 1
ATOM 1575 N N . LEU B 1 66 ? 3.838 13.016 12.633 1 98 66 LEU B N 1
ATOM 1576 C CA . LEU B 1 66 ? 3.041 13.922 13.445 1 98 66 LEU B CA 1
ATOM 1577 C C . LEU B 1 66 ? 3.684 14.133 14.812 1 98 66 LEU B C 1
ATOM 1579 O O . LEU B 1 66 ? 3.801 15.266 15.289 1 98 66 LEU B O 1
ATOM 1583 N N . ALA B 1 67 ? 4.164 13.094 15.398 1 98.06 67 ALA B N 1
ATOM 1584 C CA . ALA B 1 67 ? 4.809 13.148 16.703 1 98.06 67 ALA B CA 1
ATOM 1585 C C . ALA B 1 67 ? 6.105 13.945 16.641 1 98.06 67 ALA B C 1
ATOM 1587 O O . ALA B 1 67 ? 6.398 14.734 17.547 1 98.06 67 ALA B O 1
ATOM 1588 N N . ALA B 1 68 ? 6.828 13.719 15.586 1 98.06 68 ALA B N 1
ATOM 1589 C CA . ALA B 1 68 ? 8.086 14.438 15.414 1 98.06 68 ALA B CA 1
ATOM 1590 C C . ALA B 1 68 ? 7.852 15.945 15.297 1 98.06 68 ALA B C 1
ATOM 1592 O O . ALA B 1 68 ? 8.57 16.75 15.891 1 98.06 68 ALA B O 1
ATOM 1593 N N . LEU B 1 69 ? 6.844 16.281 14.57 1 97.94 69 LEU B N 1
ATOM 1594 C CA . LEU B 1 69 ? 6.523 17.703 14.398 1 97.94 69 LEU B CA 1
ATOM 1595 C C . LEU B 1 69 ? 6.004 18.312 15.695 1 97.94 69 LEU B C 1
ATOM 1597 O O . LEU B 1 69 ? 6.324 19.453 16.031 1 97.94 69 LEU B O 1
ATOM 1601 N N . ARG B 1 70 ? 5.262 17.562 16.438 1 97.06 70 ARG B N 1
ATOM 1602 C CA . ARG B 1 70 ? 4.77 18.016 17.734 1 97.06 70 ARG B CA 1
ATOM 1603 C C . ARG B 1 70 ? 5.926 18.312 18.688 1 97.06 70 ARG B C 1
ATOM 1605 O O . ARG B 1 70 ? 5.918 19.328 19.391 1 97.06 70 ARG B O 1
ATOM 1612 N N . LYS B 1 71 ? 6.832 17.438 18.688 1 97.75 71 LYS B N 1
ATOM 1613 C CA . LYS B 1 71 ? 8.023 17.641 19.516 1 97.75 71 LYS B CA 1
ATOM 1614 C C . LYS B 1 71 ? 8.773 18.891 19.094 1 97.75 71 LYS B C 1
ATOM 1616 O O . LYS B 1 71 ? 9.172 19.688 19.953 1 97.75 71 LYS B O 1
ATOM 1621 N N . ASP B 1 72 ? 8.953 19.016 17.812 1 97 72 ASP B N 1
ATOM 1622 C CA . ASP B 1 72 ? 9.625 20.188 17.266 1 97 72 ASP B CA 1
ATOM 1623 C C . ASP B 1 72 ? 8.898 21.469 17.672 1 97 72 ASP B C 1
ATOM 1625 O O . ASP B 1 72 ? 9.531 22.453 18.047 1 97 72 ASP B O 1
ATOM 1629 N N . PHE B 1 73 ? 7.602 21.453 17.609 1 97.31 73 PHE B N 1
ATOM 1630 C CA . PHE B 1 73 ? 6.789 22.609 17.984 1 97.31 73 PHE B CA 1
ATOM 1631 C C . PHE B 1 73 ? 6.988 22.953 19.453 1 97.31 73 PHE B C 1
ATOM 1633 O O . PHE B 1 73 ? 7.164 24.125 19.797 1 97.31 73 PHE B O 1
ATOM 1640 N N . ARG B 1 74 ? 7 21.984 20.297 1 96.06 74 ARG B N 1
ATOM 1641 C CA . ARG B 1 74 ? 7.227 22.203 21.719 1 96.06 74 ARG B CA 1
ATOM 1642 C C . ARG B 1 74 ? 8.586 22.844 21.969 1 96.06 74 ARG B C 1
ATOM 1644 O O . ARG B 1 74 ? 8.695 23.781 22.766 1 96.06 74 ARG B O 1
ATOM 1651 N N . GLU B 1 75 ? 9.539 22.438 21.25 1 95.88 75 GLU B N 1
ATOM 1652 C CA . GLU B 1 75 ? 10.906 22.906 21.438 1 95.88 75 GLU B CA 1
ATOM 1653 C C . GLU B 1 75 ? 11.07 24.344 20.938 1 95.88 75 GLU B C 1
ATOM 1655 O O . GLU B 1 75 ? 11.938 25.078 21.406 1 95.88 75 GLU B O 1
ATOM 1660 N N . HIS B 1 76 ? 10.219 24.75 20.078 1 94.12 76 HIS B N 1
ATOM 1661 C CA . HIS B 1 76 ? 10.383 26.062 19.469 1 94.12 76 HIS B CA 1
ATOM 1662 C C . HIS B 1 76 ? 9.258 27.016 19.891 1 94.12 76 HIS B C 1
ATOM 1664 O O . HIS B 1 76 ? 9.109 28.094 19.312 1 94.12 76 HIS B O 1
ATOM 1670 N N . GLY B 1 77 ? 8.391 26.5 20.812 1 94.31 77 GLY B N 1
ATOM 1671 C CA . GLY B 1 77 ? 7.375 27.359 21.391 1 94.31 77 GLY B CA 1
ATOM 1672 C C . GLY B 1 77 ? 6.199 27.609 20.469 1 94.31 77 GLY B C 1
ATOM 1673 O O . GLY B 1 77 ? 5.617 28.688 20.469 1 94.31 77 GLY B O 1
ATOM 1674 N N . ILE B 1 78 ? 5.938 26.719 19.594 1 96.88 78 ILE B N 1
ATOM 1675 C CA . ILE B 1 78 ? 4.754 26.766 18.75 1 96.88 78 ILE B CA 1
ATOM 1676 C C . ILE B 1 78 ? 3.635 25.938 19.359 1 96.88 78 ILE B C 1
ATOM 1678 O O . ILE B 1 78 ? 3.85 24.781 19.75 1 96.88 78 ILE B O 1
ATOM 1682 N N . ARG B 1 79 ? 2.457 26.562 19.5 1 96.56 79 ARG B N 1
ATOM 1683 C CA . ARG B 1 79 ? 1.332 25.859 20.109 1 96.56 79 ARG B CA 1
ATOM 1684 C C . ARG B 1 79 ? 0.09 25.938 19.234 1 96.56 79 ARG B C 1
ATOM 1686 O O . ARG B 1 79 ? -0.344 27.031 18.859 1 96.56 79 ARG B O 1
ATOM 1693 N N . ILE B 1 80 ? -0.457 24.719 18.953 1 96.81 80 ILE B N 1
ATOM 1694 C CA . ILE B 1 80 ? -1.738 24.672 18.266 1 96.81 80 ILE B CA 1
ATOM 1695 C C . ILE B 1 80 ? -2.875 24.859 19.266 1 96.81 80 ILE B C 1
ATOM 1697 O O . ILE B 1 80 ? -3.012 24.094 20.219 1 96.81 80 ILE B O 1
ATOM 1701 N N . VAL B 1 81 ? -3.664 25.844 19.016 1 96.31 81 VAL B N 1
ATOM 1702 C CA . VAL B 1 81 ? -4.684 26.219 20 1 96.31 81 VAL B CA 1
ATOM 1703 C C . VAL B 1 81 ? -6.016 25.578 19.625 1 96.31 81 VAL B C 1
ATOM 1705 O O . VAL B 1 81 ? -6.77 25.141 20.5 1 96.31 81 VAL B O 1
ATOM 1708 N N . GLU B 1 82 ? -6.285 25.609 18.344 1 96.38 82 GLU B N 1
ATOM 1709 C CA . GLU B 1 82 ? -7.582 25.109 17.891 1 96.38 82 GLU B CA 1
ATOM 1710 C C . GLU B 1 82 ? -7.496 24.531 16.484 1 96.38 82 GLU B C 1
ATOM 1712 O O . GLU B 1 82 ? -6.746 25.031 15.648 1 96.38 82 GLU B O 1
ATOM 1717 N N . GLU B 1 83 ? -8.211 23.438 16.297 1 96.44 83 GLU B N 1
ATOM 1718 C CA . GLU B 1 83 ? -8.477 22.859 14.977 1 96.44 83 GLU B CA 1
ATOM 1719 C C . GLU B 1 83 ? -9.961 22.578 14.781 1 96.44 83 GLU B C 1
ATOM 1721 O O . GLU B 1 83 ? -10.547 21.766 15.508 1 96.44 83 GLU B O 1
ATOM 1726 N N . LEU B 1 84 ? -10.484 23.297 13.797 1 96 84 LEU B N 1
ATOM 1727 C CA . LEU B 1 84 ? -11.922 23.156 13.602 1 96 84 LEU B CA 1
ATOM 1728 C C . LEU B 1 84 ? -12.242 22.703 12.188 1 96 84 LEU B C 1
ATOM 1730 O O . LEU B 1 84 ? -11.68 23.219 11.219 1 96 84 LEU B O 1
ATOM 1734 N N . GLN B 1 85 ? -13.102 21.75 12.125 1 95 85 GLN B N 1
ATOM 1735 C CA . GLN B 1 85 ? -13.594 21.266 10.836 1 95 85 GLN B CA 1
ATOM 1736 C C . GLN B 1 85 ? -14.898 21.953 10.453 1 95 85 GLN B C 1
ATOM 1738 O O . GLN B 1 85 ? -15.82 22.047 11.266 1 95 85 GLN B O 1
ATOM 1743 N N . GLY B 1 86 ? -14.906 22.516 9.297 1 93.31 86 GLY B N 1
ATOM 1744 C CA . GLY B 1 86 ? -16.125 23.109 8.766 1 93.31 86 GLY B CA 1
ATOM 1745 C C . GLY B 1 86 ? -16.375 22.75 7.312 1 93.31 86 GLY B C 1
ATOM 1746 O O . GLY B 1 86 ? -15.672 21.922 6.738 1 93.31 86 GLY B O 1
ATOM 1747 N N . THR B 1 87 ? -17.406 23.328 6.719 1 92.31 87 THR B N 1
ATOM 1748 C CA . THR B 1 87 ? -17.797 23.047 5.34 1 92.31 87 THR B CA 1
ATOM 1749 C C . THR B 1 87 ? -16.719 23.5 4.371 1 92.31 87 THR B C 1
ATOM 1751 O O . THR B 1 87 ? -16.484 22.859 3.346 1 92.31 87 THR B O 1
ATOM 1754 N N . GLY B 1 88 ? -16.016 24.531 4.832 1 93.44 88 GLY B N 1
ATOM 1755 C CA . GLY B 1 88 ? -15.016 25.109 3.939 1 93.44 88 GLY B CA 1
ATOM 1756 C C . GLY B 1 88 ? -13.656 24.453 4.07 1 93.44 88 GLY B C 1
ATOM 1757 O O . GLY B 1 88 ? -12.758 24.703 3.262 1 93.44 88 GLY B O 1
ATOM 1758 N N . GLY B 1 89 ? -13.516 23.656 5.145 1 97.12 89 GLY B N 1
ATOM 1759 C CA . GLY B 1 89 ? -12.219 23.031 5.344 1 97.12 89 GLY B CA 1
ATOM 1760 C C . GLY B 1 89 ? -11.812 22.953 6.801 1 97.12 89 GLY B C 1
ATOM 1761 O O . GLY B 1 89 ? -12.664 22.984 7.691 1 97.12 89 GLY B O 1
ATOM 1762 N N . MET B 1 90 ? -10.539 22.656 6.945 1 97.38 90 MET B N 1
ATOM 1763 C CA . MET B 1 90 ? -9.938 22.594 8.273 1 97.38 90 MET B CA 1
ATOM 1764 C C . MET B 1 90 ? -9.297 23.922 8.656 1 97.38 90 MET B C 1
ATOM 1766 O O . MET B 1 90 ? -8.398 24.406 7.961 1 97.38 90 MET B O 1
ATOM 1770 N N . THR B 1 91 ? -9.758 24.5 9.703 1 97.5 91 THR B N 1
ATOM 1771 C CA . THR B 1 91 ? -9.203 25.766 10.203 1 97.5 91 THR B CA 1
ATOM 1772 C C . THR B 1 91 ? -8.375 25.531 11.461 1 97.5 91 THR B C 1
ATOM 1774 O O . THR B 1 91 ? -8.797 24.797 12.367 1 97.5 91 THR B O 1
ATOM 1777 N N . ALA B 1 92 ? -7.18 26.203 11.453 1 97.81 92 ALA B N 1
ATOM 1778 C CA . ALA B 1 92 ? -6.309 26.047 12.609 1 97.81 92 ALA B CA 1
ATOM 1779 C C . ALA B 1 92 ? -5.875 27.406 13.164 1 97.81 92 ALA B C 1
ATOM 1781 O O . ALA B 1 92 ? -5.645 28.344 12.398 1 97.81 92 ALA B O 1
ATOM 1782 N N . ARG B 1 93 ? -5.828 27.5 14.43 1 97.81 93 ARG B N 1
ATOM 1783 C CA . ARG B 1 93 ? -5.25 28.625 15.148 1 97.81 93 ARG B CA 1
ATOM 1784 C C . ARG B 1 93 ? -4.039 28.188 15.969 1 97.81 93 ARG B C 1
ATOM 1786 O O . ARG B 1 93 ? -4.062 27.141 16.609 1 97.81 93 ARG B O 1
ATOM 1793 N N . TYR B 1 94 ? -3.035 29 15.891 1 97.38 94 TYR B N 1
ATOM 1794 C CA . TYR B 1 94 ? -1.836 28.641 16.641 1 97.38 94 TYR B CA 1
ATOM 1795 C C . TYR B 1 94 ? -1.108 29.875 17.141 1 97.38 94 TYR B C 1
ATOM 1797 O O . TYR B 1 94 ? -1.355 30.984 16.672 1 97.38 94 TYR B O 1
ATOM 1805 N N . ILE B 1 95 ? -0.29 29.656 18.156 1 96.81 95 ILE B N 1
ATOM 1806 C CA . ILE B 1 95 ? 0.508 30.719 18.766 1 96.81 95 ILE B CA 1
ATOM 1807 C C . ILE B 1 95 ? 1.991 30.453 18.516 1 96.81 95 ILE B C 1
ATOM 1809 O O . ILE B 1 95 ? 2.473 29.344 18.719 1 96.81 95 ILE B O 1
ATOM 1813 N N . SER B 1 96 ? 2.674 31.484 18.016 1 94.62 96 SER B N 1
ATOM 1814 C CA . SER B 1 96 ? 4.121 31.453 17.828 1 94.62 96 SER B CA 1
ATOM 1815 C C . SER B 1 96 ? 4.754 32.812 18.125 1 94.62 96 SER B C 1
ATOM 1817 O O . SER B 1 96 ? 4.246 33.844 17.688 1 94.62 96 SER B O 1
ATOM 1819 N N . ARG B 1 97 ? 5.797 32.812 18.859 1 92.19 97 ARG B N 1
ATOM 1820 C CA . ARG B 1 97 ? 6.535 34 19.219 1 92.19 97 ARG B CA 1
ATOM 1821 C C . ARG B 1 97 ? 5.613 35.062 19.828 1 92.19 97 ARG B C 1
ATOM 1823 O O . ARG B 1 97 ? 5.777 36.25 19.594 1 92.19 97 ARG B O 1
ATOM 1830 N N . GLY B 1 98 ? 4.535 34.531 20.469 1 91.31 98 GLY B N 1
ATOM 1831 C CA . GLY B 1 98 ? 3.645 35.406 21.203 1 91.31 98 GLY B CA 1
ATOM 1832 C C . GLY B 1 98 ? 2.504 35.969 20.359 1 91.31 98 GLY B C 1
ATOM 1833 O O . GLY B 1 98 ? 1.656 36.688 20.859 1 91.31 98 GLY B O 1
ATOM 1834 N N . TYR B 1 99 ? 2.502 35.625 19.094 1 95 99 TYR B N 1
ATOM 1835 C CA . TYR B 1 99 ? 1.45 36.094 18.188 1 95 99 TYR B CA 1
ATOM 1836 C C . TYR B 1 99 ? 0.509 34.938 17.812 1 95 99 TYR B C 1
ATOM 1838 O O . TYR B 1 99 ? 0.944 33.812 17.641 1 95 99 TYR B O 1
ATOM 1846 N N . GLU B 1 100 ? -0.768 35.344 17.672 1 95.69 100 GLU B N 1
ATOM 1847 C CA . GLU B 1 100 ? -1.772 34.375 17.234 1 95.69 100 GLU B CA 1
ATOM 1848 C C . GLU B 1 100 ? -1.948 34.406 15.727 1 95.69 100 GLU B C 1
ATOM 1850 O O . GLU B 1 100 ? -2.055 35.469 15.125 1 95.69 100 GLU B O 1
ATOM 1855 N N . HIS B 1 101 ? -1.873 33.281 15.133 1 95.88 101 HIS B N 1
ATOM 1856 C CA . HIS B 1 101 ? -2.037 33.125 13.688 1 95.88 101 HIS B CA 1
ATOM 1857 C C . HIS B 1 101 ? -3.162 32.125 13.375 1 95.88 101 HIS B C 1
ATOM 1859 O O . HIS B 1 101 ? -3.557 31.328 14.227 1 95.88 101 HIS B O 1
ATOM 1865 N N . SER B 1 102 ? -3.787 32.312 12.188 1 95.88 102 SER B N 1
ATOM 1866 C CA . SER B 1 102 ? -4.832 31.391 11.75 1 95.88 102 SER B CA 1
ATOM 1867 C C . SER B 1 102 ? -4.754 31.141 10.25 1 95.88 102 SER B C 1
ATOM 1869 O O . SER B 1 102 ? -4.297 32 9.492 1 95.88 102 SER B O 1
ATOM 1871 N N . PHE B 1 103 ? -5.137 29.969 9.828 1 96.69 103 PHE B N 1
ATOM 1872 C CA . PHE B 1 103 ? -5.25 29.641 8.414 1 96.69 103 PHE B CA 1
ATOM 1873 C C . PHE B 1 103 ? -6.305 28.547 8.195 1 96.69 103 PHE B C 1
ATOM 1875 O O . PHE B 1 103 ? -6.77 27.938 9.156 1 96.69 103 PHE B O 1
ATOM 1882 N N . THR B 1 104 ? -6.746 28.375 6.984 1 97.12 104 THR B N 1
ATOM 1883 C CA . THR B 1 104 ? -7.703 27.344 6.598 1 97.12 104 THR B CA 1
ATOM 1884 C C . THR B 1 104 ? -7.168 26.531 5.43 1 97.12 104 THR B C 1
ATOM 1886 O O . THR B 1 104 ? -6.621 27.078 4.473 1 97.12 104 THR B O 1
ATOM 1889 N N . LEU B 1 105 ? -7.285 25.172 5.645 1 98.12 105 LEU B N 1
ATOM 1890 C CA . LEU B 1 105 ? -7 24.25 4.555 1 98.12 105 LEU B CA 1
ATOM 1891 C C . LEU B 1 105 ? -8.297 23.734 3.936 1 98.12 105 LEU B C 1
ATOM 1893 O O . LEU B 1 105 ? -9.07 23.031 4.598 1 98.12 105 LEU B O 1
ATOM 1897 N N . GLY B 1 106 ? -8.461 24.016 2.682 1 97.94 106 GLY B N 1
ATOM 1898 C CA . GLY B 1 106 ? -9.641 23.516 2.006 1 97.94 106 GLY B CA 1
ATOM 1899 C C . GLY B 1 106 ? -9.633 22 1.84 1 97.94 106 GLY B C 1
ATOM 1900 O O . GLY B 1 106 ? -8.57 21.391 1.69 1 97.94 106 GLY B O 1
ATOM 1901 N N . TRP B 1 107 ? -10.82 21.469 1.763 1 97.06 107 TRP B N 1
ATOM 1902 C CA . TRP B 1 107 ? -10.938 20.016 1.708 1 97.06 107 TRP B CA 1
ATOM 1903 C C . TRP B 1 107 ? -10.305 19.469 0.437 1 97.06 107 TRP B C 1
ATOM 1905 O O . TRP B 1 107 ? -9.719 18.375 0.447 1 97.06 107 TRP B O 1
ATOM 1915 N N . GLY B 1 108 ? -10.492 20.172 -0.657 1 97.12 108 GLY B N 1
ATOM 1916 C CA . GLY B 1 108 ? -9.812 19.75 -1.873 1 97.12 108 GLY B CA 1
ATOM 1917 C C . GLY B 1 108 ? -8.305 19.656 -1.718 1 97.12 108 GLY B C 1
ATOM 1918 O O . GLY B 1 108 ? -7.688 18.703 -2.182 1 97.12 108 GLY B O 1
ATOM 1919 N N . TYR B 1 109 ? -7.816 20.672 -1.125 1 97.5 109 TYR B N 1
ATOM 1920 C CA . TYR B 1 109 ? -6.387 20.688 -0.825 1 97.5 109 TYR B CA 1
ATOM 1921 C C . TYR B 1 109 ? -6.02 19.547 0.109 1 97.5 109 TYR B C 1
ATOM 1923 O O . TYR B 1 109 ? -5.047 18.828 -0.135 1 97.5 109 TYR B O 1
ATOM 1931 N N . VAL B 1 110 ? -6.719 19.344 1.159 1 97.81 110 VAL B N 1
ATOM 1932 C CA . VAL B 1 110 ? -6.457 18.328 2.164 1 97.81 110 VAL B CA 1
ATOM 1933 C C . VAL B 1 110 ? -6.43 16.938 1.505 1 97.81 110 VAL B C 1
ATOM 1935 O O . VAL B 1 110 ? -5.504 16.156 1.725 1 97.81 110 VAL B O 1
ATOM 1938 N N . ARG B 1 111 ? -7.375 16.766 0.665 1 96.81 111 ARG B N 1
ATOM 1939 C CA . ARG B 1 111 ? -7.469 15.469 -0.007 1 96.81 111 ARG B CA 1
ATOM 1940 C C . ARG B 1 111 ? -6.281 15.242 -0.935 1 96.81 111 ARG B C 1
ATOM 1942 O O . ARG B 1 111 ? -5.633 14.195 -0.88 1 96.81 111 ARG B O 1
ATOM 1949 N N . ALA B 1 112 ? -5.996 16.172 -1.722 1 97.62 112 ALA B N 1
ATOM 1950 C CA . ALA B 1 112 ? -4.902 16.062 -2.682 1 97.62 112 ALA B CA 1
ATOM 1951 C C . ALA B 1 112 ? -3.564 15.875 -1.967 1 97.62 112 ALA B C 1
ATOM 1953 O O . ALA B 1 112 ? -2.77 15.016 -2.34 1 97.62 112 ALA B O 1
ATOM 1954 N N . GLU B 1 113 ? -3.344 16.625 -0.919 1 98.12 113 GLU B N 1
ATOM 1955 C CA . GLU B 1 113 ? -2.062 16.594 -0.22 1 98.12 113 GLU B CA 1
ATOM 1956 C C . GLU B 1 113 ? -1.928 15.344 0.632 1 98.12 113 GLU B C 1
ATOM 1958 O O . GLU B 1 113 ? -0.829 14.805 0.786 1 98.12 113 GLU B O 1
ATOM 1963 N N . SER B 1 114 ? -3.061 14.93 1.122 1 98.5 114 SER B N 1
ATOM 1964 C CA . SER B 1 114 ? -3.02 13.672 1.857 1 98.5 114 SER B CA 1
ATOM 1965 C C . SER B 1 114 ? -2.643 12.508 0.944 1 98.5 114 SER B C 1
ATOM 1967 O O . SER B 1 114 ? -1.843 11.656 1.32 1 98.5 114 SER B O 1
ATOM 1969 N N . GLU B 1 115 ? -3.291 12.508 -0.201 1 97.62 115 GLU B N 1
ATOM 1970 C CA . GLU B 1 115 ? -2.965 11.469 -1.172 1 97.62 115 GLU B CA 1
ATOM 1971 C C . GLU B 1 115 ? -1.48 11.492 -1.524 1 97.62 115 GLU B C 1
ATOM 1973 O O . GLU B 1 115 ? -0.831 10.445 -1.559 1 97.62 115 GLU B O 1
ATOM 1978 N N . ARG B 1 116 ? -0.979 12.664 -1.795 1 96.88 116 ARG B N 1
ATOM 1979 C CA . ARG B 1 116 ? 0.429 12.812 -2.145 1 96.88 116 ARG B CA 1
ATOM 1980 C C . ARG B 1 116 ? 1.329 12.336 -1.011 1 96.88 116 ARG B C 1
ATOM 1982 O O . ARG B 1 116 ? 2.303 11.617 -1.245 1 96.88 116 ARG B O 1
ATOM 1989 N N . LEU B 1 117 ? 1.041 12.703 0.163 1 97.25 117 LEU B N 1
ATOM 1990 C CA . LEU B 1 117 ? 1.798 12.32 1.352 1 97.25 117 LEU B CA 1
ATOM 1991 C C . LEU B 1 117 ? 1.847 10.805 1.502 1 97.25 117 LEU B C 1
ATOM 1993 O O . LEU B 1 117 ? 2.924 10.227 1.669 1 97.25 117 LEU B O 1
ATOM 1997 N N . LEU B 1 118 ? 0.704 10.188 1.368 1 97.38 118 LEU B N 1
ATOM 1998 C CA . LEU B 1 118 ? 0.594 8.75 1.599 1 97.38 118 LEU B CA 1
ATOM 1999 C C . LEU B 1 118 ? 1.248 7.965 0.464 1 97.38 118 LEU B C 1
ATOM 2001 O O . LEU B 1 118 ? 1.811 6.895 0.689 1 97.38 118 LEU B O 1
ATOM 2005 N N . LYS B 1 119 ? 1.159 8.523 -0.742 1 94.25 119 LYS B N 1
ATOM 2006 C CA . LYS B 1 119 ? 1.883 7.91 -1.853 1 94.25 119 LYS B CA 1
ATOM 2007 C C . LYS B 1 119 ? 3.387 7.91 -1.595 1 94.25 119 LYS B C 1
ATOM 2009 O O . LYS B 1 119 ? 4.07 6.918 -1.861 1 94.25 119 LYS B O 1
ATOM 2014 N N . CYS B 1 120 ? 3.855 8.969 -1.031 1 93 120 CYS B N 1
ATOM 2015 C CA . CYS B 1 120 ? 5.273 9.055 -0.702 1 93 120 CYS B CA 1
ATOM 2016 C C . CYS B 1 120 ? 5.656 8.008 0.342 1 93 120 CYS B C 1
ATOM 2018 O O . CYS B 1 120 ? 6.711 7.379 0.24 1 93 120 CYS B O 1
ATOM 2020 N N . TYR B 1 121 ? 4.758 7.898 1.24 1 92.75 121 TYR B N 1
ATOM 2021 C CA . TYR B 1 121 ? 5.016 6.906 2.277 1 92.75 121 TYR B CA 1
ATOM 2022 C C . TYR B 1 121 ? 5.039 5.5 1.689 1 92.75 121 TYR B C 1
ATOM 2024 O O . TYR B 1 121 ? 5.84 4.66 2.107 1 92.75 121 TYR B O 1
ATOM 2032 N N . ALA B 1 122 ? 4.191 5.297 0.768 1 88.19 122 ALA B N 1
ATOM 2033 C CA . ALA B 1 122 ? 4.012 3.967 0.193 1 88.19 122 ALA B CA 1
ATOM 2034 C C . ALA B 1 122 ? 5.148 3.623 -0.765 1 88.19 122 ALA B C 1
ATOM 2036 O O . ALA B 1 122 ? 5.531 2.457 -0.891 1 88.19 122 ALA B O 1
ATOM 2037 N N . THR B 1 123 ? 5.715 4.598 -1.588 1 79.31 123 THR B N 1
ATOM 2038 C CA . THR B 1 123 ? 6.742 4.375 -2.598 1 79.31 123 THR B CA 1
ATOM 2039 C C . THR B 1 123 ? 8.133 4.434 -1.977 1 79.31 123 THR B C 1
ATOM 2041 O O . THR B 1 123 ? 9.086 3.883 -2.527 1 79.31 123 THR B O 1
ATOM 2044 N N . SER B 1 124 ? 8.367 5.41 -1.156 1 60.66 124 SER B N 1
ATOM 2045 C CA . SER B 1 124 ? 9.695 5.504 -0.565 1 60.66 124 SER B CA 1
ATOM 2046 C C . SER B 1 124 ? 10.227 4.125 -0.183 1 60.66 124 SER B C 1
ATOM 2048 O O . SER B 1 124 ? 11.445 3.914 -0.134 1 60.66 124 SER B O 1
ATOM 2050 N N . HIS B 1 125 ? 9.383 3.148 -0.059 1 47.47 125 HIS B N 1
ATOM 2051 C CA . HIS B 1 125 ? 9.914 1.806 0.162 1 47.47 125 HIS B CA 1
ATOM 2052 C C . HIS B 1 125 ? 10.102 1.063 -1.156 1 47.47 125 HIS B C 1
ATOM 2054 O O . HIS B 1 125 ? 10.766 0.027 -1.2 1 47.47 125 HIS B O 1
ATOM 2060 N N . ASN B 1 126 ? 9.336 1.25 -2.164 1 45.84 126 ASN B N 1
ATOM 2061 C CA . ASN B 1 126 ? 9.297 0.43 -3.371 1 45.84 126 ASN B CA 1
ATOM 2062 C C . ASN B 1 126 ? 10.555 0.615 -4.215 1 45.84 126 ASN B C 1
ATOM 2064 O O . ASN B 1 126 ? 11.312 1.562 -4.004 1 45.84 126 ASN B O 1
ATOM 2068 N N . VAL B 1 127 ? 10.203 0.608 -5.762 1 41.47 127 VAL B N 1
ATOM 2069 C CA . VAL B 1 127 ? 10.773 0.067 -6.992 1 41.47 127 VAL B CA 1
ATOM 2070 C C . VAL B 1 127 ? 11.992 0.89 -7.402 1 41.47 127 VAL B C 1
ATOM 2072 O O . VAL B 1 127 ? 11.914 2.113 -7.527 1 41.47 127 VAL B O 1
ATOM 2075 N N . GLN B 1 128 ? 13.148 0.522 -7.051 1 36.75 128 GLN B N 1
ATOM 2076 C CA . GLN B 1 128 ? 14.266 0.747 -7.965 1 36.75 128 GLN B CA 1
ATOM 2077 C C . GLN B 1 128 ? 13.82 0.604 -9.414 1 36.75 128 GLN B C 1
ATOM 2079 O O . GLN B 1 128 ? 13.273 -0.427 -9.805 1 36.75 128 GLN B O 1
ATOM 2084 N N . SER B 1 129 ? 13.352 1.637 -10.109 1 39.09 129 SER B N 1
ATOM 2085 C CA . SER B 1 129 ? 13.352 1.651 -11.57 1 39.09 129 SER B CA 1
ATOM 2086 C C . SER B 1 129 ? 14.547 0.898 -12.133 1 39.09 129 SER B C 1
ATOM 2088 O O . SER B 1 129 ? 15.672 1.402 -12.102 1 39.09 129 SER B O 1
ATOM 2090 N N . PHE B 1 130 ? 14.789 -0.304 -11.859 1 34.19 130 PHE B N 1
ATOM 2091 C CA . PHE B 1 130 ? 15.812 -0.992 -12.633 1 34.19 130 PHE B CA 1
ATOM 2092 C C . PHE B 1 130 ? 15.562 -0.835 -14.125 1 34.19 130 PHE B C 1
ATOM 2094 O O . PHE B 1 130 ? 16.219 -1.494 -14.938 1 34.19 130 PHE B O 1
ATOM 2101 N N . VAL B 1 131 ? 14.461 -0.309 -14.648 1 29.34 131 VAL B N 1
ATOM 2102 C CA . VAL B 1 131 ? 14.531 -0.491 -16.094 1 29.34 131 VAL B CA 1
ATOM 2103 C C . VAL B 1 131 ? 15.617 0.411 -16.688 1 29.34 131 VAL B C 1
ATOM 2105 O O . VAL B 1 131 ? 15.398 1.609 -16.875 1 29.34 131 VAL B O 1
ATOM 2108 N N . LYS B 1 132 ? 16.797 0.537 -16.062 1 31.36 132 LYS B N 1
ATOM 2109 C CA . LYS B 1 132 ? 17.734 1.065 -17.047 1 31.36 132 LYS B CA 1
ATOM 2110 C C . LYS B 1 132 ? 17.875 0.123 -18.234 1 31.36 132 LYS B C 1
ATOM 2112 O O . LYS B 1 132 ? 18.469 -0.956 -18.109 1 31.36 132 LYS B O 1
ATOM 2117 N N . ILE B 1 133 ? 16.797 -0.219 -19.016 1 19.59 133 ILE B N 1
ATOM 2118 C CA . ILE B 1 133 ? 17.281 -0.672 -20.328 1 19.59 133 ILE B CA 1
ATOM 2119 C C . ILE B 1 133 ? 17.812 0.516 -21.125 1 19.59 133 ILE B C 1
ATOM 2121 O O . ILE B 1 133 ? 17.172 1.561 -21.203 1 19.59 133 ILE B O 1
#

InterPro domains:
  IPR058600 YhjD-like [PF26325] (15-123)

Foldseek 3Di:
DPPPVPPPPVVVVVVVVVLVVLLLLLVVLLVVLVVVLVVLCPDPDPCNVVVNVLSVQLSVVSVVVNVVSVVVCVVQVKAWDDWDQDPQAIKTWIDHPRDIDIDGDGPVNSVVVSVVSSVCVVPVVDDPPVPPD/DPPPVPPPPVVVVVVVVVLVVLLLLLVVLLVVLVVVLVVLCPDPDPCNVVVNVLSVQLSVVSVVVNVVSVVVCVVQVKAWDDWDQDPQAIKTWIDHPRDIDIDGDGPVRSVVVSVVSSVCVVPVVDDPPVPPD